Protein AF-A0A962N5P6-F1 (afdb_monomer_lite)

Structure (mmCIF, N/CA/C/O backbone):
data_AF-A0A962N5P6-F1
#
_entry.id   AF-A0A962N5P6-F1
#
loop_
_atom_site.group_PDB
_atom_site.id
_atom_site.type_symbol
_atom_site.label_atom_id
_atom_site.label_alt_id
_atom_site.label_comp_id
_atom_site.label_asym_id
_atom_site.label_entity_id
_atom_site.label_seq_id
_atom_site.pdbx_PDB_ins_code
_atom_site.Cartn_x
_atom_site.Cartn_y
_atom_site.Cartn_z
_atom_site.occupancy
_atom_site.B_iso_or_equiv
_atom_site.auth_seq_id
_atom_site.auth_comp_id
_atom_site.auth_asym_id
_atom_site.auth_atom_id
_atom_site.pdbx_PDB_model_num
ATOM 1 N N . MET A 1 1 ? 8.309 -20.546 10.373 1.00 37.78 1 MET A N 1
ATOM 2 C CA . MET A 1 1 ? 7.717 -19.858 9.209 1.00 37.78 1 MET A CA 1
ATOM 3 C C . MET A 1 1 ? 8.693 -18.777 8.808 1.00 37.78 1 MET A C 1
ATOM 5 O O . MET A 1 1 ? 9.060 -17.993 9.675 1.00 37.78 1 MET A O 1
ATOM 9 N N . ASP A 1 2 ? 9.182 -18.810 7.571 1.00 27.89 2 ASP A N 1
ATOM 10 C CA . ASP A 1 2 ? 10.163 -17.839 7.083 1.00 27.89 2 ASP A CA 1
ATOM 11 C C . ASP A 1 2 ? 9.559 -16.426 7.016 1.00 27.89 2 ASP A C 1
ATOM 13 O O . ASP A 1 2 ? 8.433 -16.270 6.538 1.00 27.89 2 ASP A O 1
ATOM 17 N N . PRO A 1 3 ? 10.289 -15.383 7.443 1.00 36.84 3 PRO A N 1
ATOM 18 C CA . PRO A 1 3 ? 9.864 -13.989 7.376 1.00 36.84 3 PRO A CA 1
ATOM 19 C C . PRO A 1 3 ? 10.048 -13.394 5.967 1.00 36.84 3 PRO A C 1
ATOM 21 O O . PRO A 1 3 ? 10.281 -12.195 5.823 1.00 36.84 3 PRO A O 1
ATOM 24 N N . SER A 1 4 ? 9.914 -14.193 4.902 1.00 41.31 4 SER A N 1
ATOM 25 C CA . SER A 1 4 ? 9.988 -13.747 3.498 1.00 41.31 4 SER A CA 1
ATOM 26 C C . SER A 1 4 ? 8.737 -12.976 3.044 1.00 41.31 4 SER A C 1
ATOM 28 O O . SER A 1 4 ? 8.371 -12.955 1.872 1.00 41.31 4 SER A O 1
ATOM 30 N N . PHE A 1 5 ? 8.103 -12.271 3.984 1.00 46.09 5 PHE A N 1
ATOM 31 C CA . PHE A 1 5 ? 7.114 -11.219 3.743 1.00 46.09 5 PHE A CA 1
ATOM 32 C C . PHE A 1 5 ? 7.712 -10.004 2.998 1.00 46.09 5 PHE A C 1
ATOM 34 O O . PHE A 1 5 ? 6.979 -9.133 2.537 1.00 46.09 5 PHE A O 1
ATOM 41 N N . ASN A 1 6 ? 9.041 -9.976 2.869 1.00 50.44 6 ASN A N 1
ATOM 42 C CA . ASN A 1 6 ? 9.887 -9.006 2.186 1.00 50.44 6 ASN A CA 1
ATOM 43 C C . ASN A 1 6 ? 10.675 -9.752 1.102 1.00 50.44 6 ASN A C 1
ATOM 45 O O . ASN A 1 6 ? 11.134 -10.863 1.328 1.00 50.44 6 ASN A O 1
ATOM 49 N N . SER A 1 7 ? 10.962 -9.223 -0.069 1.00 66.12 7 SER A N 1
ATOM 50 C CA . SER A 1 7 ? 10.853 -7.867 -0.589 1.00 66.12 7 SER A CA 1
ATOM 51 C C . SER A 1 7 ? 11.280 -8.046 -2.036 1.00 66.12 7 SER A C 1
ATOM 53 O O . SER A 1 7 ? 12.353 -8.613 -2.263 1.00 66.12 7 SER A O 1
ATOM 55 N N . PHE A 1 8 ? 10.490 -7.601 -3.014 1.00 81.81 8 PHE A N 1
ATOM 56 C CA . PHE A 1 8 ? 11.115 -7.322 -4.301 1.00 81.81 8 PHE A CA 1
ATOM 57 C C . PHE A 1 8 ? 12.259 -6.347 -4.005 1.00 81.81 8 PHE A C 1
ATOM 59 O O . PHE A 1 8 ? 12.037 -5.330 -3.353 1.00 81.81 8 PHE A O 1
ATOM 66 N N . ARG A 1 9 ? 13.474 -6.725 -4.385 1.00 88.88 9 ARG A N 1
ATOM 67 C CA . ARG A 1 9 ? 14.652 -5.873 -4.304 1.00 88.88 9 ARG A CA 1
ATOM 68 C C . ARG A 1 9 ? 15.116 -5.629 -5.714 1.00 88.88 9 ARG A C 1
ATOM 70 O O . ARG A 1 9 ? 15.127 -6.564 -6.522 1.00 88.88 9 ARG A O 1
ATOM 77 N N . TYR A 1 10 ? 15.479 -4.391 -5.999 1.00 90.06 10 TYR A N 1
ATOM 78 C CA . TYR A 1 10 ? 16.124 -4.119 -7.264 1.00 90.06 10 TYR A CA 1
ATOM 79 C C . TYR A 1 10 ? 17.465 -4.864 -7.322 1.00 90.06 10 TYR A C 1
ATOM 81 O O . TYR A 1 10 ? 18.170 -4.949 -6.316 1.00 90.06 10 TYR A O 1
ATOM 89 N N . PRO A 1 11 ? 17.827 -5.447 -8.476 1.00 90.50 11 PRO A N 1
ATOM 90 C CA . PRO A 1 11 ? 19.173 -5.966 -8.658 1.00 90.50 11 PRO A CA 1
ATOM 91 C C . PRO A 1 11 ? 20.217 -4.857 -8.429 1.00 90.50 11 PRO A C 1
ATOM 93 O O . PRO A 1 11 ? 19.930 -3.699 -8.760 1.00 90.50 11 PRO A O 1
ATOM 96 N N . PRO A 1 12 ? 21.425 -5.170 -7.922 1.00 90.56 12 PRO A N 1
ATOM 97 C CA . PRO A 1 12 ? 22.458 -4.167 -7.647 1.00 90.56 12 PRO A CA 1
ATOM 98 C C . PRO A 1 12 ? 22.772 -3.263 -8.847 1.00 90.56 12 PRO A C 1
ATOM 100 O O . PRO A 1 12 ? 22.976 -2.063 -8.690 1.00 90.56 12 PRO A O 1
ATOM 103 N N . GLU A 1 13 ? 22.749 -3.813 -10.061 1.00 90.75 13 GLU A N 1
ATOM 104 C CA . GLU A 1 13 ? 22.933 -3.067 -11.306 1.00 90.75 13 GLU A CA 1
ATOM 105 C C . GLU A 1 13 ? 21.818 -2.044 -11.570 1.00 90.75 13 GLU A C 1
ATOM 107 O O . GLU A 1 13 ? 22.072 -0.974 -12.122 1.00 90.75 13 GLU A O 1
ATOM 112 N N . THR A 1 14 ? 20.587 -2.344 -11.147 1.00 90.06 14 THR A N 1
ATOM 113 C CA . THR A 1 14 ? 19.446 -1.432 -11.276 1.00 90.06 14 THR A CA 1
ATOM 114 C C . THR A 1 14 ? 19.535 -0.325 -10.232 1.00 90.06 14 THR A C 1
ATOM 116 O O . THR A 1 14 ? 19.334 0.839 -10.569 1.00 90.06 14 THR A O 1
ATOM 119 N N . GLU A 1 15 ? 19.891 -0.657 -8.987 1.00 90.62 15 GLU A N 1
ATOM 120 C CA . GLU A 1 15 ? 20.142 0.350 -7.949 1.00 90.62 15 GLU A CA 1
ATOM 121 C C . GLU A 1 15 ? 21.257 1.318 -8.354 1.00 90.62 15 GLU A C 1
ATOM 123 O O . GLU A 1 15 ? 21.104 2.532 -8.224 1.00 90.62 15 GLU A O 1
ATOM 128 N N . GLU A 1 16 ? 2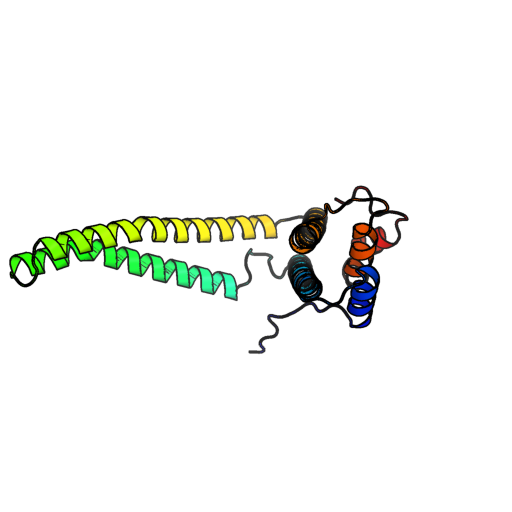2.366 0.795 -8.878 1.00 89.88 16 GLU A N 1
ATOM 129 C CA . GLU A 1 16 ? 23.498 1.605 -9.326 1.00 89.88 16 GLU A CA 1
ATOM 130 C C . GLU A 1 16 ? 23.103 2.516 -10.495 1.00 89.88 16 GLU A C 1
ATOM 132 O O . GLU A 1 16 ? 23.373 3.717 -10.463 1.00 89.88 16 GLU A O 1
ATOM 137 N N . ALA A 1 17 ? 22.375 1.992 -11.486 1.00 89.62 17 ALA A N 1
ATOM 138 C CA . ALA A 1 17 ? 21.848 2.799 -12.584 1.00 89.62 17 ALA A CA 1
ATOM 139 C C . ALA A 1 17 ? 20.896 3.907 -12.092 1.00 89.62 17 ALA A C 1
ATOM 141 O O . ALA A 1 17 ? 20.942 5.030 -12.600 1.00 89.62 17 ALA A O 1
ATOM 142 N N . LEU A 1 18 ? 20.061 3.630 -11.082 1.00 89.31 18 LEU A N 1
ATOM 143 C CA . LEU A 1 18 ? 19.179 4.629 -10.469 1.00 89.31 18 LEU A CA 1
ATOM 144 C C . LEU A 1 18 ? 19.974 5.704 -9.732 1.00 89.31 18 LEU A C 1
ATOM 146 O O . LEU A 1 18 ? 19.716 6.888 -9.941 1.00 89.31 18 LEU A O 1
ATOM 150 N N . ARG A 1 19 ? 20.967 5.320 -8.924 1.00 89.00 19 ARG A N 1
ATOM 151 C CA . ARG A 1 19 ? 21.848 6.262 -8.215 1.00 89.00 19 ARG A CA 1
ATOM 152 C C . ARG A 1 19 ? 22.603 7.163 -9.194 1.00 89.00 19 ARG A C 1
ATOM 154 O O . ARG A 1 19 ? 22.634 8.381 -9.005 1.00 89.00 19 ARG A O 1
ATOM 161 N N . GLN A 1 20 ? 23.132 6.597 -10.281 1.00 88.19 20 GLN A N 1
ATOM 162 C CA . GLN A 1 20 ? 23.787 7.354 -11.352 1.00 88.19 20 GLN A CA 1
ATOM 163 C C . GLN A 1 20 ? 22.817 8.310 -12.057 1.00 88.19 20 GLN A C 1
ATOM 165 O O . GLN A 1 20 ? 23.152 9.474 -12.267 1.00 88.19 20 GLN A O 1
ATOM 170 N N . CYS A 1 21 ? 21.601 7.853 -12.375 1.00 87.56 21 CYS A N 1
ATOM 171 C CA . CYS A 1 21 ? 20.584 8.671 -13.038 1.00 87.56 21 CYS A CA 1
ATOM 172 C C . CYS A 1 21 ? 20.083 9.825 -12.157 1.00 87.56 21 CYS A C 1
ATOM 174 O O . CYS A 1 21 ? 19.818 10.918 -12.656 1.00 87.56 21 CYS A O 1
ATOM 176 N N . LEU A 1 22 ? 19.935 9.591 -10.853 1.00 87.44 22 LEU A N 1
ATOM 177 C CA . LEU A 1 22 ? 19.511 10.606 -9.890 1.00 87.44 22 LEU A CA 1
ATOM 178 C C . LEU A 1 22 ? 20.653 11.575 -9.538 1.00 87.44 22 LEU A C 1
ATOM 180 O O . LEU A 1 22 ? 20.391 12.692 -9.087 1.00 87.44 22 LEU A O 1
ATOM 184 N N . GLY A 1 23 ? 21.910 11.159 -9.731 1.00 86.75 23 GLY A N 1
ATOM 185 C CA . GLY A 1 23 ? 23.102 11.929 -9.375 1.00 86.75 23 GLY A CA 1
ATOM 186 C C . GLY A 1 23 ? 23.273 12.110 -7.863 1.00 86.75 23 GLY A C 1
ATOM 187 O O . GLY A 1 23 ? 23.877 13.090 -7.425 1.00 86.75 23 GLY A O 1
ATOM 188 N N . ARG A 1 24 ? 22.688 11.215 -7.057 1.00 83.19 24 ARG A N 1
ATOM 189 C CA . ARG A 1 24 ? 22.669 11.294 -5.589 1.00 83.19 24 ARG A CA 1
ATOM 190 C C . ARG A 1 24 ? 22.541 9.914 -4.946 1.00 83.19 24 ARG A C 1
ATOM 192 O O . ARG A 1 24 ? 21.986 8.989 -5.530 1.00 83.19 24 ARG A O 1
ATOM 199 N N . THR A 1 25 ? 23.041 9.817 -3.718 1.00 86.06 25 THR A N 1
ATOM 200 C CA . THR A 1 25 ? 23.040 8.605 -2.879 1.00 86.06 25 THR A CA 1
ATOM 201 C C . THR A 1 25 ? 22.647 8.942 -1.437 1.00 86.06 25 THR A C 1
ATOM 203 O O . THR A 1 25 ? 23.201 8.411 -0.478 1.00 86.06 25 THR A O 1
ATOM 206 N N . ASP A 1 26 ?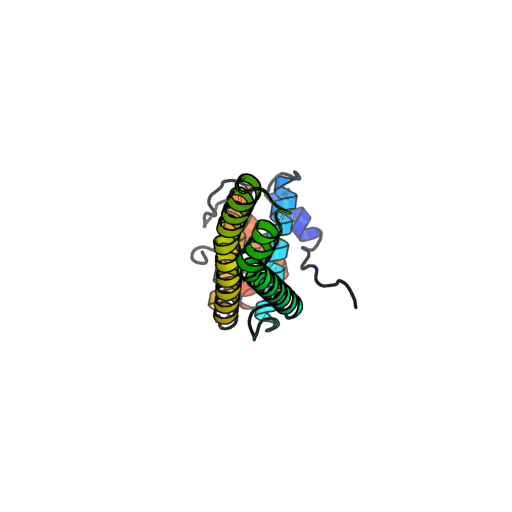 21.768 9.931 -1.275 1.00 89.38 26 ASP A N 1
ATOM 207 C CA . ASP A 1 26 ? 21.310 10.425 0.020 1.00 89.38 26 ASP A CA 1
ATOM 208 C C . ASP A 1 26 ? 20.150 9.586 0.581 1.00 89.38 26 ASP A C 1
ATOM 210 O O . ASP A 1 26 ? 19.582 8.722 -0.088 1.00 89.38 26 ASP A O 1
ATOM 214 N N . THR A 1 27 ? 19.757 9.875 1.823 1.00 89.25 27 THR A N 1
ATOM 215 C CA . THR A 1 27 ? 18.637 9.202 2.500 1.00 89.25 27 THR A CA 1
ATOM 216 C C . THR A 1 27 ? 17.318 9.322 1.736 1.00 89.25 27 THR A C 1
ATOM 218 O O . 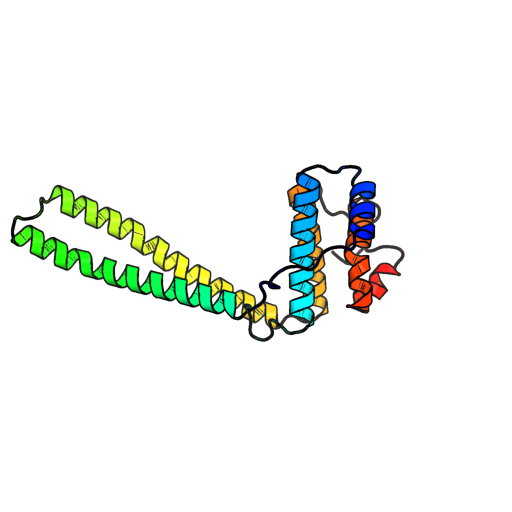THR A 1 27 ? 16.513 8.396 1.775 1.00 89.25 27 THR A O 1
ATOM 221 N N . THR A 1 28 ? 17.108 10.425 1.012 1.00 89.25 28 THR A N 1
ATOM 222 C CA . THR A 1 28 ? 15.953 10.629 0.123 1.00 89.25 28 THR A CA 1
ATOM 223 C C . THR A 1 28 ? 15.907 9.578 -0.982 1.00 89.25 28 THR A C 1
ATOM 225 O O . THR A 1 28 ? 14.860 9.001 -1.257 1.00 89.25 28 THR A O 1
ATOM 228 N N . THR A 1 29 ? 17.055 9.310 -1.606 1.00 89.38 29 THR A N 1
ATOM 229 C CA . THR A 1 29 ? 17.181 8.319 -2.678 1.00 89.38 29 THR A CA 1
ATOM 230 C C . THR A 1 29 ? 16.930 6.911 -2.160 1.00 89.38 29 THR A C 1
ATOM 232 O O . THR A 1 29 ? 16.175 6.162 -2.771 1.00 89.38 29 THR A O 1
ATOM 235 N N . GLU A 1 30 ? 17.486 6.571 -0.997 1.00 89.81 30 GLU A N 1
ATOM 236 C CA . GLU A 1 30 ? 17.242 5.275 -0.357 1.00 89.81 30 GLU A CA 1
ATOM 237 C C . GLU A 1 30 ? 15.763 5.097 0.029 1.00 89.81 30 GLU A C 1
ATOM 239 O O . GLU A 1 30 ? 15.171 4.050 -0.233 1.00 89.81 30 GLU A O 1
ATOM 244 N N . ALA A 1 31 ? 15.120 6.132 0.581 1.00 89.19 31 ALA A N 1
ATOM 245 C CA . ALA A 1 31 ? 13.693 6.095 0.902 1.00 89.19 31 ALA A CA 1
ATOM 246 C C . ALA A 1 31 ? 12.818 5.939 -0.356 1.00 89.19 31 ALA A C 1
ATOM 248 O O . ALA A 1 31 ? 11.877 5.144 -0.363 1.00 89.19 31 ALA A O 1
ATOM 249 N N . PHE A 1 32 ? 13.162 6.640 -1.439 1.00 92.62 32 PHE A N 1
ATOM 250 C CA . PHE A 1 32 ? 12.502 6.496 -2.734 1.00 92.62 32 PHE A CA 1
ATOM 251 C C . PHE A 1 32 ? 12.629 5.075 -3.300 1.00 92.62 32 PHE A C 1
ATOM 253 O O . PHE A 1 32 ? 11.633 4.518 -3.768 1.00 92.62 32 PHE A O 1
ATOM 260 N N . LEU A 1 33 ? 13.822 4.470 -3.238 1.00 91.56 33 LEU A N 1
ATOM 261 C CA . LEU A 1 33 ? 14.045 3.094 -3.690 1.00 91.56 33 LEU A CA 1
ATOM 262 C C . LEU A 1 33 ? 13.191 2.107 -2.896 1.00 91.56 33 LEU A C 1
ATOM 264 O O . LEU A 1 33 ? 12.494 1.295 -3.499 1.00 91.56 33 LEU A O 1
ATOM 268 N N . VAL A 1 34 ? 13.165 2.233 -1.568 1.00 90.69 34 VAL A N 1
ATOM 269 C CA . VAL A 1 34 ? 12.337 1.386 -0.696 1.00 90.69 34 VAL A CA 1
ATOM 270 C C . VAL A 1 34 ? 10.851 1.498 -1.048 1.00 90.69 34 VAL A C 1
ATOM 272 O O . VAL A 1 34 ? 10.153 0.483 -1.103 1.00 90.69 34 VAL A O 1
ATOM 275 N N . ASP A 1 35 ? 10.347 2.703 -1.318 1.00 91.50 35 ASP A N 1
ATOM 276 C CA . ASP A 1 35 ? 8.949 2.891 -1.717 1.00 91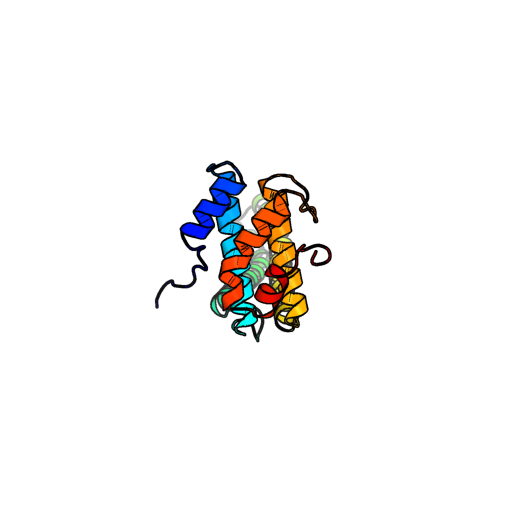.50 35 ASP A CA 1
ATOM 277 C C . ASP A 1 35 ? 8.656 2.289 -3.098 1.00 91.50 35 ASP A C 1
ATOM 279 O O . ASP A 1 35 ? 7.619 1.644 -3.284 1.00 91.50 35 ASP A O 1
ATOM 283 N N . CYS A 1 36 ? 9.582 2.419 -4.053 1.00 91.88 36 CYS A N 1
ATOM 284 C CA . CYS A 1 36 ? 9.458 1.777 -5.361 1.00 91.88 36 CYS A CA 1
ATOM 285 C C . CYS A 1 36 ? 9.462 0.249 -5.241 1.00 91.88 36 CYS A C 1
ATOM 287 O O . CYS A 1 36 ? 8.623 -0.416 -5.843 1.00 91.88 36 CYS A O 1
ATOM 289 N N . GLU A 1 37 ? 10.370 -0.313 -4.446 1.00 92.19 37 GLU A N 1
ATOM 290 C CA . GLU A 1 37 ? 10.460 -1.749 -4.185 1.00 92.19 37 GLU A CA 1
ATOM 291 C C . GLU A 1 37 ? 9.175 -2.300 -3.573 1.00 92.19 37 GLU A C 1
ATOM 293 O O . GLU A 1 37 ? 8.668 -3.334 -4.010 1.00 92.19 37 GLU A O 1
ATOM 298 N N . ARG A 1 38 ? 8.599 -1.581 -2.603 1.00 88.25 38 ARG A N 1
ATOM 299 C CA . ARG A 1 38 ? 7.305 -1.925 -2.000 1.00 88.25 38 ARG A CA 1
ATOM 300 C C . ARG A 1 38 ? 6.173 -1.879 -3.021 1.00 88.25 38 ARG A C 1
ATOM 302 O O . ARG A 1 38 ? 5.370 -2.810 -3.070 1.00 88.25 38 ARG A O 1
ATOM 309 N N . GLY A 1 39 ? 6.121 -0.834 -3.848 1.00 88.38 39 GLY A N 1
ATOM 310 C CA . GLY A 1 39 ? 5.118 -0.697 -4.906 1.00 88.38 39 GLY A CA 1
ATOM 311 C C . GLY A 1 39 ? 5.196 -1.826 -5.936 1.00 88.38 39 GLY A C 1
ATOM 312 O O . GLY A 1 39 ? 4.177 -2.419 -6.294 1.00 88.38 39 GLY A O 1
ATOM 313 N N . VAL A 1 40 ? 6.410 -2.183 -6.357 1.00 90.31 40 VAL A N 1
ATOM 314 C CA . VAL A 1 40 ? 6.650 -3.282 -7.297 1.00 90.31 40 VAL A CA 1
ATOM 315 C C . VAL A 1 40 ? 6.362 -4.647 -6.671 1.00 90.31 40 VAL A C 1
ATOM 317 O O . VAL A 1 40 ? 5.729 -5.489 -7.311 1.00 90.31 40 VAL A O 1
ATOM 320 N N . ALA A 1 41 ? 6.763 -4.872 -5.418 1.00 87.44 41 ALA A N 1
ATOM 321 C CA . ALA A 1 41 ? 6.434 -6.094 -4.688 1.00 87.44 41 ALA A CA 1
ATOM 322 C C . ALA A 1 41 ? 4.916 -6.294 -4.608 1.00 87.44 41 ALA A C 1
ATOM 324 O O . ALA A 1 41 ? 4.422 -7.383 -4.898 1.00 87.44 41 ALA A O 1
ATOM 325 N N . ALA A 1 42 ? 4.176 -5.238 -4.253 1.00 82.69 42 ALA A N 1
ATOM 326 C CA . ALA A 1 42 ? 2.720 -5.269 -4.206 1.00 82.69 42 ALA A CA 1
ATOM 327 C C . ALA A 1 42 ? 2.130 -5.589 -5.587 1.00 82.69 42 ALA A C 1
ATOM 329 O O . ALA A 1 42 ? 1.326 -6.509 -5.700 1.00 82.69 42 ALA A O 1
ATOM 330 N N . TYR A 1 43 ? 2.593 -4.908 -6.640 1.00 87.38 43 TYR A N 1
ATOM 331 C CA . TYR A 1 43 ? 2.158 -5.153 -8.015 1.00 87.38 43 TYR A CA 1
ATOM 332 C C . TYR A 1 43 ? 2.334 -6.615 -8.450 1.00 87.38 43 TYR A C 1
ATOM 334 O O . TYR A 1 43 ? 1.382 -7.237 -8.922 1.00 87.38 43 TYR A O 1
ATOM 342 N N . LEU A 1 44 ? 3.533 -7.177 -8.266 1.00 86.12 44 LEU A N 1
ATOM 343 C CA . LEU A 1 44 ? 3.849 -8.546 -8.680 1.00 86.12 44 LEU A CA 1
ATOM 344 C C . LEU A 1 44 ? 2.998 -9.588 -7.953 1.00 86.12 44 LEU A C 1
ATOM 346 O O . LEU A 1 44 ? 2.580 -10.570 -8.561 1.00 86.12 44 LEU A O 1
ATOM 350 N N . ARG A 1 45 ? 2.710 -9.361 -6.670 1.00 80.62 45 ARG A N 1
ATOM 351 C CA . ARG A 1 45 ? 1.834 -10.235 -5.886 1.00 80.62 45 ARG A CA 1
ATOM 352 C C . ARG A 1 45 ? 0.387 -10.165 -6.363 1.00 80.62 45 ARG A C 1
ATOM 354 O O . ARG A 1 45 ? -0.248 -11.203 -6.527 1.00 80.62 45 ARG A O 1
ATOM 361 N N . THR A 1 46 ? -0.122 -8.967 -6.663 1.00 80.69 46 THR A N 1
ATOM 362 C CA . THR A 1 46 ? -1.466 -8.828 -7.243 1.00 80.69 46 THR A CA 1
ATOM 363 C C . THR A 1 46 ? -1.554 -9.508 -8.602 1.00 80.69 46 THR A C 1
ATOM 365 O O . THR A 1 46 ? -2.522 -10.216 -8.864 1.00 80.69 46 THR A O 1
ATOM 368 N N . LEU A 1 47 ? -0.523 -9.362 -9.439 1.00 81.56 47 LEU A N 1
ATOM 369 C CA . LEU A 1 47 ? -0.449 -10.014 -10.746 1.00 81.56 47 LEU A CA 1
ATOM 370 C C . LEU A 1 47 ? -0.408 -11.548 -10.633 1.00 81.56 47 LEU A C 1
ATOM 372 O O . LEU A 1 47 ? -1.025 -12.232 -11.445 1.00 81.56 47 LEU A O 1
ATOM 376 N N . ALA A 1 48 ? 0.272 -12.085 -9.615 1.00 80.38 48 ALA A N 1
ATOM 377 C CA . ALA A 1 48 ? 0.314 -13.518 -9.316 1.00 80.38 48 ALA A CA 1
ATOM 378 C C . ALA A 1 48 ? -1.001 -14.071 -8.726 1.00 80.38 48 ALA A C 1
ATOM 380 O O . ALA A 1 48 ? -1.148 -15.284 -8.593 1.00 80.38 48 ALA A O 1
ATOM 381 N N . GLY A 1 49 ? -1.966 -13.206 -8.393 1.00 74.19 49 GLY A N 1
ATOM 382 C CA . GLY A 1 49 ? -3.246 -13.602 -7.802 1.00 74.19 49 GLY A CA 1
ATOM 383 C C . GLY A 1 49 ? -3.204 -13.827 -6.286 1.00 74.19 49 GLY A C 1
ATOM 384 O O . GLY A 1 49 ? -4.197 -14.292 -5.719 1.00 74.19 49 GLY A O 1
ATOM 385 N N . ASP A 1 50 ? -2.111 -13.446 -5.613 1.00 70.19 50 ASP A N 1
ATOM 386 C CA . ASP A 1 50 ? -1.938 -13.585 -4.154 1.00 70.19 50 ASP A CA 1
ATOM 387 C C . ASP A 1 50 ? -3.011 -12.834 -3.353 1.00 70.19 50 ASP A C 1
ATOM 389 O O . ASP A 1 50 ? -3.277 -13.152 -2.195 1.00 70.19 50 ASP A O 1
ATOM 393 N N . PHE A 1 51 ? -3.612 -11.817 -3.969 1.00 67.06 51 PHE A N 1
ATOM 394 C CA . PHE A 1 51 ? -4.639 -10.959 -3.385 1.00 67.06 51 PHE A CA 1
ATOM 395 C C . PHE A 1 51 ? -6.030 -11.231 -3.960 1.00 67.06 51 PHE A C 1
ATOM 397 O O . PHE A 1 51 ? -6.903 -10.383 -3.853 1.00 67.06 51 PHE A O 1
ATOM 404 N N . SER A 1 52 ? -6.274 -12.397 -4.568 1.00 59.69 52 SER A N 1
ATOM 405 C CA . SER A 1 52 ? -7.559 -12.743 -5.210 1.00 59.69 52 SER A CA 1
ATOM 406 C C . SER A 1 52 ? -8.803 -12.632 -4.302 1.00 59.69 52 SER A C 1
ATOM 408 O O . SER A 1 52 ? -9.920 -12.590 -4.814 1.00 59.69 52 SER A O 1
ATOM 410 N N . GLY A 1 53 ? -8.629 -12.524 -2.977 1.00 61.47 53 GLY A N 1
ATOM 411 C CA . GLY A 1 53 ? -9.686 -12.237 -1.994 1.00 61.47 53 GLY A CA 1
ATOM 412 C C . GLY A 1 53 ? -9.602 -10.867 -1.296 1.00 61.47 53 GLY A C 1
ATOM 413 O O . GLY A 1 53 ? -10.360 -10.631 -0.358 1.00 61.47 53 GLY A O 1
ATOM 414 N N . GLY A 1 54 ? -8.695 -9.975 -1.707 1.00 75.31 54 GLY A N 1
ATOM 415 C CA . GLY A 1 54 ? -8.425 -8.692 -1.052 1.00 75.31 54 GLY A CA 1
ATOM 416 C C . GLY A 1 54 ? -7.071 -8.666 -0.340 1.00 75.31 54 GLY A C 1
ATOM 417 O O . GLY A 1 54 ? -6.029 -8.883 -0.950 1.00 75.31 54 GLY A O 1
ATOM 418 N N . LEU A 1 55 ? -7.064 -8.359 0.956 1.00 75.06 55 LEU A N 1
ATOM 419 C CA . LEU A 1 55 ? -5.829 -8.226 1.735 1.00 75.06 55 LEU A CA 1
ATOM 420 C C . LEU A 1 55 ? -5.090 -9.568 1.895 1.00 75.06 55 LEU A C 1
ATOM 422 O O . LEU A 1 55 ? -5.725 -10.624 1.925 1.00 75.06 55 LEU A O 1
ATOM 426 N N . PRO A 1 56 ? -3.752 -9.560 2.062 1.00 75.38 56 PRO A N 1
ATOM 427 C CA . PRO A 1 56 ? -3.038 -10.774 2.439 1.00 75.38 56 PRO A CA 1
ATOM 428 C C . PRO A 1 56 ? -3.538 -11.300 3.787 1.00 75.38 56 PRO A C 1
ATOM 430 O O . PRO A 1 56 ? -3.805 -10.521 4.700 1.00 75.38 56 PRO A O 1
ATOM 433 N N . ALA A 1 57 ? -3.595 -12.626 3.926 1.00 75.06 57 ALA A N 1
ATOM 434 C CA . ALA A 1 57 ? -4.227 -13.300 5.063 1.00 75.06 57 ALA A CA 1
ATOM 435 C C . ALA A 1 57 ? -3.715 -12.846 6.441 1.00 75.06 57 ALA A C 1
ATOM 437 O O . ALA A 1 57 ? -4.499 -12.746 7.378 1.00 75.06 57 ALA A O 1
ATOM 438 N N . THR A 1 58 ? -2.420 -12.545 6.578 1.00 79.25 58 THR A N 1
ATOM 439 C CA . THR A 1 58 ? -1.863 -12.042 7.844 1.00 79.25 58 THR A CA 1
ATOM 440 C C . THR A 1 58 ? -2.359 -10.638 8.173 1.00 79.25 58 THR A C 1
ATOM 442 O O . THR A 1 58 ? -2.733 -10.387 9.310 1.00 79.25 58 THR A O 1
ATOM 445 N N . ILE A 1 59 ? -2.427 -9.745 7.179 1.00 81.50 59 ILE A N 1
ATOM 446 C CA . ILE A 1 59 ? -2.945 -8.386 7.362 1.00 81.50 59 ILE A CA 1
ATOM 447 C C . ILE A 1 59 ? -4.441 -8.444 7.662 1.00 81.50 59 ILE A C 1
ATOM 449 O O . ILE A 1 59 ? -4.889 -7.771 8.581 1.00 81.50 59 ILE A O 1
ATOM 453 N N . ASP A 1 60 ? -5.215 -9.265 6.944 1.00 82.38 60 ASP A N 1
ATOM 454 C CA . ASP A 1 60 ? -6.647 -9.408 7.237 1.00 82.38 60 ASP A CA 1
ATOM 455 C C . ASP A 1 60 ? -6.874 -9.955 8.656 1.00 82.38 60 ASP A C 1
ATOM 457 O O . ASP A 1 60 ? -7.718 -9.432 9.377 1.00 82.38 60 ASP A O 1
ATOM 461 N N . ALA A 1 61 ? -6.075 -10.932 9.103 1.00 82.94 61 ALA A N 1
ATOM 462 C CA . ALA A 1 61 ? -6.136 -11.452 10.470 1.00 82.94 61 ALA A CA 1
ATOM 463 C C . ALA A 1 61 ? -5.760 -10.397 11.526 1.00 82.94 61 ALA A C 1
ATOM 465 O O . ALA A 1 61 ? -6.415 -10.303 12.565 1.00 82.94 61 ALA A O 1
ATOM 466 N N . ASP A 1 62 ? -4.737 -9.580 11.266 1.00 86.94 62 ASP A N 1
ATOM 467 C CA . ASP A 1 62 ? -4.340 -8.490 12.159 1.00 86.94 62 ASP A CA 1
ATOM 468 C C . ASP A 1 62 ? -5.424 -7.413 12.254 1.00 86.94 62 ASP A C 1
ATOM 470 O O . ASP A 1 62 ? -5.750 -6.965 13.351 1.00 86.94 62 ASP A O 1
ATOM 474 N N . LEU A 1 63 ? -6.040 -7.044 11.130 1.00 88.31 63 LEU A N 1
ATOM 475 C CA . LEU A 1 63 ? -7.151 -6.095 11.108 1.00 88.31 63 LEU A CA 1
ATOM 476 C C . LEU A 1 63 ? -8.391 -6.638 11.825 1.00 88.31 63 LEU A C 1
ATOM 478 O O . LEU A 1 63 ? -8.999 -5.908 12.603 1.00 88.31 63 LEU A O 1
ATOM 482 N N . GLN A 1 64 ? -8.739 -7.913 11.623 1.00 87.62 64 GLN A N 1
ATOM 483 C CA . GLN A 1 64 ? -9.832 -8.565 12.355 1.00 87.62 64 GLN A CA 1
ATOM 484 C C . GLN A 1 64 ? -9.569 -8.585 13.864 1.00 87.62 64 GLN A C 1
ATOM 486 O O . GLN A 1 64 ? -10.485 -8.377 14.659 1.00 87.62 64 GLN A O 1
ATOM 491 N N . ARG A 1 65 ? -8.317 -8.812 14.275 1.00 90.00 65 ARG A N 1
ATOM 492 C CA . ARG A 1 65 ? -7.916 -8.763 15.683 1.00 90.00 65 ARG A CA 1
ATOM 493 C C . ARG A 1 65 ? -8.053 -7.355 16.261 1.00 90.00 65 ARG A C 1
ATOM 495 O O . ARG A 1 65 ? -8.630 -7.218 17.333 1.00 90.00 65 ARG A O 1
ATOM 502 N N . ILE A 1 66 ? -7.602 -6.325 15.542 1.00 89.25 66 ILE A N 1
ATOM 503 C CA . ILE A 1 66 ? -7.768 -4.922 15.958 1.00 89.25 66 ILE A CA 1
ATOM 504 C C . ILE A 1 66 ? -9.255 -4.565 16.079 1.00 89.25 66 ILE A C 1
ATOM 506 O O . ILE A 1 66 ? -9.662 -3.971 17.074 1.00 89.25 66 ILE A O 1
ATOM 510 N N . GLU A 1 67 ? -10.080 -4.956 15.106 1.00 88.69 67 GLU A N 1
ATOM 511 C CA . GLU A 1 67 ? -11.531 -4.739 15.131 1.00 88.69 67 GLU A CA 1
ATOM 512 C C . GLU A 1 67 ? -12.182 -5.434 16.340 1.00 88.69 67 GLU A C 1
ATOM 514 O O . GLU A 1 67 ? -13.010 -4.844 17.037 1.00 88.69 67 GLU A O 1
ATOM 519 N N . HIS A 1 68 ? -11.762 -6.665 16.641 1.00 90.81 68 HIS A N 1
ATOM 520 C CA . HIS A 1 68 ? -12.238 -7.413 17.800 1.00 90.81 68 HIS A CA 1
ATOM 521 C C . HIS A 1 68 ? -11.843 -6.750 19.128 1.00 90.81 68 HIS A C 1
ATOM 523 O O . HIS A 1 68 ? -12.692 -6.576 20.003 1.00 90.81 68 HIS A O 1
ATOM 529 N N . GLU A 1 69 ? -10.580 -6.351 19.277 1.00 90.12 69 GLU A N 1
ATOM 530 C CA . GLU A 1 69 ? -10.077 -5.654 20.466 1.00 90.12 69 GLU A CA 1
ATOM 531 C C . GLU A 1 69 ? -10.776 -4.296 20.656 1.00 90.12 69 GLU A C 1
ATOM 533 O O . GLU A 1 69 ? -11.197 -3.966 21.767 1.00 90.12 69 GLU A O 1
ATOM 538 N N . ALA A 1 70 ? -10.997 -3.542 19.575 1.00 88.69 70 ALA A N 1
ATOM 539 C CA . ALA A 1 70 ? -11.747 -2.288 19.607 1.00 88.69 70 ALA A CA 1
ATOM 540 C C . ALA A 1 70 ? -13.208 -2.504 20.039 1.00 88.69 70 ALA A C 1
ATOM 542 O O . ALA A 1 70 ? -13.729 -1.760 20.875 1.00 88.69 70 ALA A O 1
ATOM 543 N N . ALA A 1 71 ? -13.865 -3.556 19.537 1.00 88.12 71 ALA A N 1
ATOM 544 C CA . ALA A 1 71 ? -15.224 -3.911 19.937 1.00 88.12 71 ALA A CA 1
ATOM 545 C C . ALA A 1 71 ? -15.312 -4.311 21.422 1.00 88.12 71 ALA A C 1
ATOM 547 O O . ALA A 1 71 ? -16.241 -3.886 22.117 1.00 88.12 71 ALA A O 1
ATOM 548 N N . GLN A 1 72 ? -14.342 -5.082 21.927 1.00 90.62 72 GLN A N 1
ATOM 549 C CA . GLN A 1 72 ? -14.248 -5.435 23.349 1.00 90.62 72 GLN A CA 1
ATOM 550 C C . GLN A 1 72 ? -14.042 -4.200 24.236 1.00 90.62 72 GLN A C 1
ATOM 552 O O . GLN A 1 72 ? -14.702 -4.058 25.273 1.00 90.62 72 GLN A O 1
ATOM 557 N N . LEU A 1 73 ? -13.161 -3.285 23.819 1.00 88.94 73 LEU A N 1
ATOM 558 C CA . LEU A 1 73 ? -12.916 -2.039 24.538 1.00 88.94 73 LEU A CA 1
ATOM 559 C C . LEU A 1 73 ? -14.181 -1.179 24.582 1.00 88.94 73 LEU A C 1
ATOM 561 O O . LEU A 1 73 ? -14.572 -0.730 25.656 1.00 88.94 73 LEU A O 1
ATOM 565 N N . ARG A 1 74 ? -14.881 -1.029 23.453 1.00 87.62 74 ARG A N 1
ATOM 566 C CA . ARG A 1 74 ? -16.154 -0.301 23.386 1.00 87.62 74 ARG A CA 1
ATOM 567 C C . ARG A 1 74 ? -17.220 -0.916 24.298 1.00 87.62 74 ARG A C 1
ATOM 569 O O . ARG A 1 74 ? -17.900 -0.193 25.019 1.00 87.62 74 ARG A O 1
ATOM 576 N N . SER A 1 75 ? -17.341 -2.245 24.324 1.00 87.56 75 SER A N 1
ATOM 577 C CA . SER A 1 75 ? -18.266 -2.929 25.238 1.00 87.56 75 SER A CA 1
ATOM 578 C C . SER A 1 75 ? -17.945 -2.633 26.706 1.00 87.56 75 SER A C 1
ATOM 580 O O . SER A 1 75 ? -18.855 -2.400 27.500 1.00 87.56 75 SER A O 1
ATOM 582 N N . SER A 1 76 ? -16.660 -2.618 27.065 1.00 86.31 76 SER A N 1
ATOM 583 C CA . SER A 1 76 ? -16.208 -2.271 28.419 1.00 86.31 76 SER A CA 1
ATOM 584 C C . SER A 1 76 ? -16.487 -0.799 28.753 1.00 86.31 76 SER A C 1
ATOM 586 O O . SER A 1 76 ? -16.943 -0.488 29.853 1.00 86.31 76 SER A O 1
ATOM 588 N N . LEU A 1 77 ? -16.286 0.109 27.791 1.00 85.81 77 LEU A N 1
ATOM 589 C CA . LEU A 1 77 ? -16.606 1.532 27.931 1.00 85.81 77 LEU A CA 1
ATOM 590 C C . LEU A 1 77 ? -18.101 1.764 28.172 1.00 85.81 77 LEU A C 1
ATOM 592 O O . LEU A 1 77 ? -18.452 2.541 29.054 1.00 85.81 77 LEU A O 1
ATOM 596 N N . TYR A 1 78 ? -18.993 1.039 27.494 1.00 83.44 78 TYR A N 1
ATOM 597 C CA . TYR A 1 78 ? -20.432 1.154 27.757 1.00 83.44 78 TYR A CA 1
ATOM 598 C C . TYR A 1 78 ? -20.861 0.615 29.129 1.00 83.44 78 TYR A C 1
ATOM 600 O O . TYR A 1 78 ? -21.865 1.078 29.674 1.00 83.44 78 TYR A O 1
ATOM 608 N N . ALA A 1 79 ? -20.115 -0.327 29.716 1.00 82.81 79 ALA A N 1
ATOM 609 C CA . ALA A 1 79 ? -20.399 -0.856 31.052 1.00 82.81 79 ALA A CA 1
ATOM 610 C C . ALA A 1 79 ? -19.941 0.094 32.180 1.00 82.81 79 ALA A C 1
ATOM 612 O O . ALA A 1 79 ? -20.609 0.196 33.217 1.00 82.81 79 ALA A O 1
ATOM 613 N N . LEU A 1 80 ? -18.860 0.851 31.957 1.00 82.31 80 LEU A N 1
ATOM 614 C CA . LEU A 1 80 ? -18.225 1.744 32.937 1.00 82.31 80 LEU A CA 1
ATOM 615 C C . LEU A 1 80 ? -19.180 2.722 33.656 1.00 82.31 80 LEU A C 1
ATOM 617 O O . LEU A 1 80 ? -19.091 2.829 34.881 1.00 82.31 80 LEU A O 1
ATOM 621 N N . PRO A 1 81 ? -20.130 3.417 32.994 1.00 79.38 81 PRO A N 1
ATOM 622 C CA . PRO A 1 81 ? -21.064 4.320 33.670 1.00 79.38 81 PRO A CA 1
ATOM 623 C C . PRO A 1 81 ? -21.866 3.661 34.793 1.00 79.38 81 PRO A C 1
ATOM 625 O O . PRO A 1 81 ? -22.144 4.306 35.810 1.00 79.38 81 PRO A O 1
ATOM 628 N N . SER A 1 82 ? -22.248 2.395 34.607 1.00 79.69 82 SER A N 1
ATOM 629 C CA . SER A 1 82 ? -23.042 1.639 35.576 1.00 79.69 82 SER A CA 1
ATOM 630 C C . SER A 1 82 ? -22.204 1.253 36.798 1.00 79.69 82 SER A C 1
ATOM 632 O O . SER A 1 82 ? -22.629 1.479 37.933 1.00 79.69 82 SER A O 1
ATOM 634 N N . GLU A 1 83 ? -20.968 0.807 36.574 1.00 80.62 83 GLU A N 1
ATOM 635 C CA . GLU A 1 83 ? -20.014 0.442 37.623 1.00 80.62 83 GLU A CA 1
ATOM 636 C C . GLU A 1 83 ? -19.572 1.665 38.433 1.00 80.62 83 GLU A C 1
ATOM 638 O O . GLU A 1 83 ? -19.601 1.652 39.664 1.00 80.62 83 GLU A O 1
ATOM 643 N N . ILE A 1 84 ? -19.254 2.774 37.758 1.00 79.50 84 ILE A N 1
ATOM 644 C CA . ILE A 1 84 ? -18.912 4.041 38.416 1.00 79.50 84 ILE A CA 1
ATOM 645 C C . ILE A 1 84 ? -20.092 4.540 39.257 1.00 79.50 84 ILE A C 1
ATOM 647 O O . ILE A 1 84 ? -19.895 5.009 40.378 1.00 79.50 84 ILE A O 1
ATOM 651 N N . SER A 1 85 ? -21.326 4.433 38.752 1.00 77.38 85 SER A N 1
ATOM 652 C CA . SER A 1 85 ? -22.513 4.840 39.514 1.00 77.38 85 SER A CA 1
ATOM 653 C C . SER A 1 85 ? -22.689 4.000 40.782 1.00 77.38 85 SER A C 1
ATOM 655 O O . SER A 1 85 ? -23.007 4.561 41.831 1.00 77.38 85 SER A O 1
ATOM 657 N N . ALA A 1 86 ? -22.417 2.692 40.726 1.00 81.56 86 ALA A N 1
ATOM 658 C CA . ALA A 1 86 ? -22.416 1.830 41.908 1.00 81.56 86 ALA A CA 1
ATOM 659 C C . ALA A 1 86 ? -21.339 2.253 42.926 1.00 81.56 86 ALA A C 1
ATOM 661 O O . ALA A 1 86 ? -21.622 2.372 44.117 1.00 81.56 86 ALA A O 1
ATOM 662 N N . LEU A 1 87 ? -20.125 2.571 42.469 1.00 82.25 87 LEU A N 1
ATOM 663 C CA . LEU A 1 87 ? -19.044 3.046 43.343 1.00 82.25 87 LEU A CA 1
ATOM 664 C C . LEU A 1 87 ? -19.355 4.403 44.000 1.00 82.25 87 LEU A C 1
ATOM 666 O O . LEU A 1 87 ? -19.009 4.615 45.163 1.00 82.25 87 LEU A O 1
ATOM 670 N N . VAL A 1 88 ? -20.038 5.311 43.294 1.00 78.00 88 VAL A N 1
ATOM 671 C CA . VAL A 1 88 ? -20.509 6.587 43.862 1.00 78.00 88 VAL A CA 1
ATOM 672 C C . VAL A 1 88 ? -21.583 6.352 44.926 1.00 78.00 88 VAL A C 1
ATOM 674 O O . VAL A 1 88 ? -21.523 6.966 45.989 1.00 78.00 88 VAL A O 1
ATOM 677 N N . GLN A 1 89 ? -22.531 5.436 44.697 1.00 81.94 89 GLN A N 1
ATOM 678 C CA . GLN A 1 89 ? -23.540 5.071 45.705 1.00 81.94 89 GLN A CA 1
ATOM 679 C C . GLN A 1 89 ? -22.898 4.486 46.971 1.00 81.94 89 GLN A C 1
ATOM 681 O O . GLN A 1 89 ? -23.341 4.770 48.084 1.00 81.94 89 GLN A O 1
ATOM 686 N N . LEU A 1 90 ? -21.800 3.745 46.817 1.00 86.06 90 LEU A N 1
ATOM 687 C CA . LEU A 1 90 ? -20.988 3.233 47.923 1.00 86.06 90 LEU A CA 1
ATOM 688 C C . LEU A 1 90 ? -20.064 4.289 48.558 1.00 86.06 90 LEU A C 1
ATOM 690 O O . LEU A 1 90 ? -19.319 3.962 49.477 1.00 86.06 90 LEU A O 1
ATOM 694 N N . HIS A 1 91 ? -20.110 5.546 48.098 1.00 80.38 91 HIS A N 1
ATOM 695 C CA . HIS A 1 91 ? -19.262 6.652 48.562 1.00 80.38 91 HIS A CA 1
ATOM 696 C C . HIS A 1 91 ? -17.753 6.385 48.385 1.00 80.38 91 HIS A C 1
ATOM 698 O O . HIS A 1 91 ? -16.920 6.980 49.067 1.00 80.38 91 HIS A O 1
ATOM 704 N N . LEU A 1 92 ? -17.391 5.504 47.445 1.00 80.62 92 LEU A N 1
ATOM 705 C CA . LEU A 1 92 ? -16.006 5.137 47.128 1.00 80.62 92 LEU A CA 1
ATOM 706 C C . LEU A 1 92 ? -15.379 6.054 46.067 1.00 80.62 92 LEU A C 1
ATOM 708 O O . LEU A 1 92 ? -14.164 6.049 45.882 1.00 80.62 92 LEU A O 1
ATOM 712 N N . LEU A 1 93 ? -16.197 6.850 45.373 1.00 79.44 93 LEU A N 1
ATOM 713 C CA . LEU A 1 93 ? -15.775 7.804 44.349 1.00 79.44 93 LEU A CA 1
ATOM 714 C C . LEU A 1 93 ? -16.485 9.149 44.524 1.00 79.44 93 LEU A C 1
ATOM 716 O O . LEU A 1 93 ? -17.679 9.209 44.814 1.00 79.44 93 LEU A O 1
ATOM 720 N N . GLY A 1 94 ? -15.743 10.236 44.305 1.00 79.94 94 GLY A N 1
ATOM 721 C CA . GLY A 1 94 ? -16.283 11.593 44.289 1.00 79.94 94 GLY A CA 1
ATOM 722 C C . GLY A 1 94 ? -16.906 11.969 42.939 1.00 79.94 94 GLY A C 1
ATOM 723 O O . GLY A 1 94 ? -16.538 11.448 41.884 1.00 79.94 94 GLY A O 1
ATOM 724 N N . ALA A 1 95 ? -17.833 12.931 42.960 1.00 77.44 95 ALA A N 1
ATOM 725 C CA . ALA A 1 95 ? -18.544 13.404 41.766 1.00 77.44 95 ALA A CA 1
ATOM 726 C C . ALA A 1 95 ? -17.610 13.994 40.687 1.00 77.44 95 ALA A C 1
ATOM 728 O O . ALA A 1 95 ? -17.868 13.855 39.492 1.00 77.44 95 ALA A O 1
ATOM 729 N N . VAL A 1 96 ? -16.492 14.608 41.092 1.00 81.81 96 VAL A N 1
ATOM 730 C CA . VAL A 1 96 ? -15.498 15.178 40.165 1.00 81.81 96 VAL A CA 1
ATOM 731 C C . VAL A 1 96 ? -14.793 14.079 39.366 1.00 81.81 96 VAL A C 1
ATOM 733 O O . VAL A 1 96 ? -14.629 14.202 38.152 1.00 81.81 96 VAL A O 1
ATOM 736 N N . GLN A 1 97 ? -14.411 12.980 40.025 1.00 81.69 97 GLN A N 1
ATOM 737 C CA . GLN A 1 97 ? -13.796 11.826 39.367 1.00 81.69 97 GLN A CA 1
ATOM 738 C C . GLN A 1 97 ? -14.776 11.172 38.385 1.00 81.69 97 GLN A C 1
ATOM 740 O O . GLN A 1 97 ? -14.390 10.875 37.257 1.00 81.69 97 GLN A O 1
ATOM 745 N N . MET A 1 98 ? -16.053 11.044 38.766 1.00 80.44 98 MET A N 1
ATOM 746 C CA . MET A 1 98 ? -17.110 10.538 37.881 1.00 80.44 98 MET A CA 1
ATOM 747 C C . MET A 1 98 ? -17.230 11.370 36.597 1.00 80.44 98 MET A C 1
ATOM 749 O O . MET A 1 98 ? -17.287 10.823 35.496 1.00 80.44 98 MET A O 1
ATOM 753 N N . GLN A 1 99 ? -17.262 12.697 36.723 1.00 81.25 99 GLN A N 1
ATOM 754 C CA . GLN A 1 99 ? -17.438 13.585 35.577 1.00 81.25 99 GLN A CA 1
ATOM 755 C C . GLN A 1 99 ? -16.226 13.565 34.638 1.00 81.25 99 GLN A C 1
ATOM 757 O O . GLN A 1 99 ? -16.396 13.624 33.420 1.00 81.25 99 GLN A O 1
ATOM 762 N N . ARG A 1 100 ? -15.013 13.415 35.187 1.00 84.25 100 ARG A N 1
ATOM 763 C CA . ARG A 1 100 ? -13.796 13.215 34.393 1.00 84.25 100 ARG A CA 1
ATOM 764 C C . ARG A 1 100 ? -13.830 11.888 33.631 1.00 84.25 100 ARG A C 1
ATOM 766 O O . ARG A 1 100 ? -13.646 11.901 32.423 1.00 84.25 100 ARG A O 1
ATOM 773 N N . MET A 1 101 ? -14.159 10.782 34.300 1.00 81.81 101 MET A N 1
ATOM 774 C CA . MET A 1 101 ? -14.242 9.464 33.656 1.00 81.81 101 MET A CA 1
ATOM 775 C C . MET A 1 101 ? -15.295 9.419 32.543 1.00 81.81 101 MET A C 1
ATOM 777 O O . MET A 1 101 ? -15.030 8.867 31.483 1.00 81.81 101 MET A O 1
ATOM 781 N N . ARG A 1 102 ? -16.462 10.054 32.735 1.00 81.19 102 ARG A N 1
ATOM 782 C CA . ARG A 1 102 ? -17.488 10.166 31.680 1.00 81.19 102 ARG A CA 1
ATOM 783 C C . ARG A 1 102 ? -17.001 10.950 30.463 1.00 81.19 102 ARG A C 1
ATOM 785 O O . ARG A 1 102 ? -17.343 10.605 29.338 1.00 81.19 102 ARG A O 1
ATOM 792 N N . ARG A 1 103 ? -16.218 12.010 30.680 1.00 84.62 103 ARG A N 1
ATOM 793 C CA . ARG A 1 103 ? -15.630 12.796 29.590 1.00 84.62 103 ARG A CA 1
ATOM 794 C C . 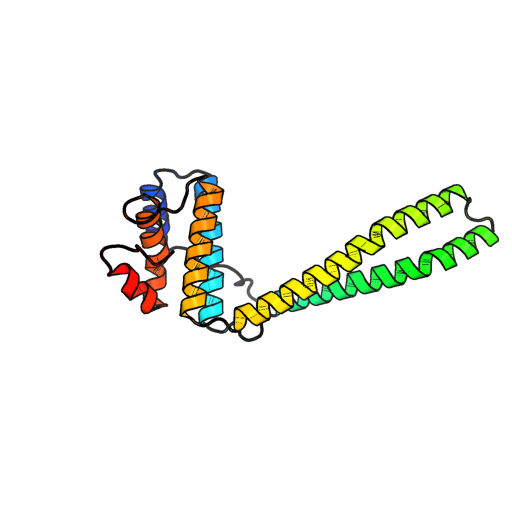ARG A 1 103 ? -14.576 11.992 28.830 1.00 84.62 103 ARG A C 1
ATOM 796 O O . ARG A 1 103 ? -14.581 12.020 27.606 1.00 84.62 103 ARG A O 1
ATOM 803 N N . ASP A 1 104 ? -13.707 11.290 29.551 1.00 85.19 104 ASP A N 1
ATOM 804 C CA . ASP A 1 104 ? -12.657 10.463 28.952 1.00 85.19 104 ASP A CA 1
ATOM 805 C C . ASP A 1 104 ? -13.271 9.290 28.167 1.00 85.19 104 ASP A C 1
ATOM 807 O O . ASP A 1 104 ? -12.828 8.997 27.063 1.00 85.19 104 ASP A O 1
ATOM 811 N N . GLN A 1 105 ? -14.351 8.685 28.676 1.00 83.88 105 GLN A N 1
ATOM 812 C CA . GLN A 1 105 ? -15.137 7.687 27.947 1.00 83.88 105 GLN A CA 1
ATOM 813 C C . GLN A 1 105 ? -15.700 8.250 26.636 1.00 83.88 105 GLN A C 1
ATOM 815 O O . GLN A 1 105 ? -15.467 7.669 25.581 1.00 83.88 105 GLN A O 1
ATOM 820 N N . ALA A 1 106 ? -16.405 9.386 26.686 1.00 81.56 106 ALA A N 1
ATOM 821 C CA . ALA A 1 106 ? -16.991 9.995 25.491 1.00 81.56 106 ALA A CA 1
ATOM 822 C C . ALA A 1 106 ? -15.927 10.347 24.435 1.00 81.56 106 ALA A C 1
ATOM 824 O O . ALA A 1 106 ? -16.186 10.251 23.242 1.00 81.56 106 ALA A O 1
ATOM 825 N N . ALA A 1 107 ? -14.715 10.707 24.868 1.00 85.94 107 ALA A N 1
ATOM 826 C CA . ALA A 1 107 ? -13.593 10.987 23.974 1.00 85.94 107 ALA A CA 1
ATOM 827 C C . ALA A 1 107 ? -12.998 9.734 23.301 1.00 85.94 107 ALA A C 1
ATOM 829 O O . ALA A 1 107 ? -12.243 9.875 22.343 1.00 85.94 107 ALA A O 1
ATOM 830 N N . LEU A 1 108 ? -13.295 8.530 23.801 1.00 85.44 108 LEU A N 1
ATOM 831 C CA . LEU A 1 108 ? -12.795 7.260 23.263 1.00 85.44 108 LEU A CA 1
ATOM 832 C C . LEU A 1 108 ? -13.822 6.525 22.395 1.00 85.44 108 LEU A C 1
ATOM 834 O O . LEU A 1 108 ? -13.422 5.698 21.582 1.00 85.44 108 LEU A O 1
ATOM 838 N N . GLU A 1 109 ? -15.116 6.811 22.544 1.00 83.62 109 GLU A N 1
ATOM 839 C CA . GLU A 1 109 ? -16.175 6.145 21.774 1.00 83.62 109 GLU A CA 1
ATOM 840 C C . GLU A 1 109 ? -16.060 6.434 20.267 1.00 83.62 109 GLU A C 1
ATOM 842 O O . GLU A 1 109 ? -15.948 5.496 19.480 1.00 83.62 109 GLU A O 1
ATOM 847 N N . GLU A 1 110 ? -15.992 7.709 19.872 1.00 85.31 110 GLU A N 1
ATOM 848 C CA . GLU A 1 110 ? -15.904 8.126 18.460 1.00 85.31 110 GLU A CA 1
ATOM 849 C C . GLU A 1 110 ? -14.640 7.585 17.752 1.00 85.31 110 GLU A C 1
ATOM 851 O O . GLU A 1 110 ? -14.783 6.924 16.722 1.00 85.31 110 GLU A O 1
ATOM 856 N N . PRO A 1 111 ? -13.415 7.698 18.314 1.00 88.31 111 PRO A N 1
ATOM 857 C CA . PRO A 1 111 ? -12.223 7.120 17.688 1.00 88.31 111 PRO A CA 1
ATOM 858 C C . PRO A 1 111 ? -12.277 5.603 17.468 1.00 88.31 111 PRO A C 1
ATOM 860 O O . PRO A 1 111 ? -11.680 5.099 16.515 1.00 88.31 111 PRO A O 1
ATOM 863 N N . LEU A 1 112 ? -12.952 4.852 18.347 1.00 87.56 112 LEU A N 1
ATOM 864 C CA . LEU A 1 112 ? -13.084 3.399 18.196 1.00 87.56 112 LEU A CA 1
ATOM 865 C C . LEU A 1 112 ? -14.065 3.030 17.079 1.00 87.56 112 LEU A C 1
ATOM 867 O O . LEU A 1 112 ? -13.840 2.046 16.371 1.00 87.56 112 LEU A O 1
ATOM 871 N N . GLU A 1 113 ? -15.127 3.815 16.901 1.00 86.50 113 GLU A N 1
ATOM 872 C CA . GLU A 1 113 ? -16.066 3.649 15.789 1.00 86.50 113 GLU A CA 1
ATOM 873 C C . GLU A 1 113 ? -15.423 4.020 14.453 1.00 86.50 113 GLU A C 1
ATOM 875 O O . GLU A 1 113 ? -15.519 3.251 13.492 1.00 86.50 113 GLU A O 1
ATOM 880 N N . ASP A 1 114 ? -14.681 5.126 14.421 1.00 88.88 114 ASP A N 1
ATOM 881 C CA . ASP A 1 114 ? -13.924 5.557 13.248 1.00 88.88 114 ASP A CA 1
ATOM 882 C C . ASP A 1 114 ? -12.870 4.527 12.840 1.00 88.88 114 ASP A C 1
ATOM 884 O O . ASP A 1 114 ? -12.705 4.240 11.653 1.00 88.88 114 ASP A O 1
ATOM 888 N N . LEU A 1 115 ? -12.179 3.918 13.810 1.00 87.25 115 LEU A N 1
ATOM 889 C CA . LEU A 1 115 ? -11.206 2.864 13.537 1.00 87.25 115 LEU A CA 1
ATOM 890 C C . LEU A 1 115 ? -11.869 1.648 12.881 1.00 87.25 115 LEU A C 1
ATOM 892 O O . LEU A 1 115 ? -11.372 1.154 11.868 1.00 87.25 115 LEU A O 1
ATOM 896 N N . ALA A 1 116 ? -12.998 1.178 13.418 1.00 86.75 116 ALA A N 1
ATOM 897 C CA . ALA A 1 116 ? -13.729 0.054 12.836 1.00 86.75 116 ALA A CA 1
ATOM 898 C C . ALA A 1 116 ? -14.231 0.380 11.418 1.00 86.75 116 ALA A C 1
ATOM 900 O O . ALA A 1 116 ? -14.073 -0.429 10.499 1.00 86.75 116 ALA A O 1
ATOM 901 N N . ALA A 1 117 ? -14.765 1.587 11.209 1.00 88.69 117 ALA A N 1
ATOM 902 C CA . ALA A 1 117 ? -15.204 2.056 9.899 1.00 88.69 117 ALA A CA 1
ATOM 903 C C . ALA A 1 117 ? -14.040 2.144 8.897 1.00 88.69 117 ALA A C 1
ATOM 905 O O . ALA A 1 117 ? -14.174 1.699 7.755 1.00 88.69 117 ALA A O 1
ATOM 906 N N . ALA A 1 118 ? -12.881 2.652 9.323 1.00 89.25 118 ALA A N 1
ATOM 907 C CA . ALA A 1 118 ? -11.679 2.736 8.500 1.00 89.25 118 ALA A CA 1
ATOM 908 C C . ALA A 1 118 ? -11.154 1.348 8.108 1.00 89.25 118 ALA A C 1
ATOM 910 O O . ALA A 1 118 ? -10.812 1.126 6.945 1.00 89.25 118 ALA A O 1
ATOM 911 N N . ILE A 1 119 ? -11.137 0.394 9.045 1.00 89.06 119 ILE A N 1
ATOM 912 C CA . ILE A 1 119 ? -10.753 -0.998 8.771 1.00 89.06 119 ILE A CA 1
ATOM 913 C C . ILE A 1 119 ? -11.721 -1.629 7.766 1.00 89.06 119 ILE A C 1
ATOM 915 O O . ILE A 1 119 ? -11.286 -2.251 6.795 1.00 89.06 119 ILE A O 1
ATOM 919 N N . HIS A 1 120 ? -13.028 -1.442 7.951 1.00 86.31 120 HIS A N 1
ATOM 920 C CA . HIS A 1 120 ? -14.031 -1.963 7.029 1.00 86.31 120 HIS A CA 1
ATOM 921 C C . HIS A 1 120 ? -13.881 -1.373 5.619 1.00 86.31 120 HIS A C 1
ATOM 923 O O . HIS A 1 120 ? -13.848 -2.117 4.635 1.00 86.31 120 HIS A O 1
ATOM 929 N N . ALA A 1 121 ? -13.719 -0.051 5.516 1.00 86.88 121 ALA A N 1
ATOM 930 C CA . ALA A 1 121 ? -13.495 0.638 4.249 1.00 86.88 121 ALA A CA 1
ATOM 931 C C . ALA A 1 121 ? -12.221 0.144 3.546 1.00 86.88 121 ALA A C 1
ATOM 933 O O . ALA A 1 121 ? -12.249 -0.122 2.345 1.00 86.88 121 ALA A O 1
ATOM 934 N N . LEU A 1 122 ? -11.131 -0.060 4.295 1.00 86.56 122 LEU A N 1
ATOM 935 C CA . LEU A 1 122 ? -9.881 -0.607 3.768 1.00 86.56 122 LEU A CA 1
ATOM 936 C C . LEU A 1 122 ? -10.074 -2.016 3.190 1.00 86.56 122 LEU A C 1
ATOM 938 O O . LEU A 1 122 ? -9.570 -2.312 2.108 1.00 86.56 122 LEU A O 1
ATOM 942 N N . ARG A 1 123 ? -10.820 -2.883 3.886 1.00 83.94 123 ARG A N 1
ATOM 943 C CA . ARG A 1 123 ? -11.105 -4.252 3.426 1.00 83.94 123 ARG A CA 1
ATOM 944 C C . ARG A 1 123 ? -11.956 -4.257 2.158 1.00 83.94 123 ARG A C 1
ATOM 946 O O . ARG A 1 123 ? -11.626 -4.985 1.223 1.00 83.94 123 ARG A O 1
ATOM 953 N N . LEU A 1 124 ? -13.002 -3.431 2.096 1.00 84.31 124 LEU A N 1
ATOM 954 C CA . LEU A 1 124 ? -13.827 -3.276 0.891 1.00 84.31 124 LEU A CA 1
ATOM 955 C C . LEU A 1 124 ? -13.003 -2.761 -0.289 1.00 84.31 124 LEU A C 1
ATOM 957 O O . LEU A 1 124 ? -13.035 -3.343 -1.372 1.00 84.31 124 LEU A O 1
ATOM 961 N N . GLN A 1 125 ? -12.208 -1.717 -0.061 1.00 83.88 125 GLN A N 1
ATOM 962 C CA . GLN A 1 125 ? -11.338 -1.160 -1.084 1.00 83.88 125 GLN A CA 1
ATOM 963 C C . GLN A 1 125 ? -10.346 -2.214 -1.597 1.00 83.88 125 GLN A C 1
ATOM 965 O O . GLN A 1 125 ? -10.187 -2.366 -2.805 1.00 83.88 125 GLN A O 1
ATOM 970 N N . ALA A 1 126 ? -9.727 -2.993 -0.708 1.00 80.62 126 ALA A N 1
ATOM 971 C CA . ALA A 1 126 ? -8.820 -4.067 -1.100 1.00 80.62 126 ALA A CA 1
ATOM 972 C C . ALA A 1 126 ? -9.519 -5.164 -1.923 1.00 80.62 126 ALA A C 1
ATOM 974 O O . ALA A 1 126 ? -8.935 -5.676 -2.876 1.00 80.62 126 ALA A O 1
ATOM 975 N N . GLN A 1 127 ? -10.767 -5.515 -1.596 1.00 80.50 127 GLN A N 1
ATOM 976 C CA . GLN A 1 127 ? -11.559 -6.477 -2.374 1.00 80.50 127 GLN A CA 1
ATOM 977 C C . GLN A 1 127 ? -11.912 -5.959 -3.768 1.00 80.50 127 GLN A C 1
ATOM 979 O O . GLN A 1 127 ? -11.923 -6.730 -4.728 1.00 80.50 127 GLN A O 1
ATOM 984 N N . ASP A 1 128 ? -12.213 -4.671 -3.903 1.00 80.12 128 ASP A N 1
ATOM 985 C CA . ASP A 1 128 ? -12.461 -4.074 -5.213 1.00 80.12 128 ASP A CA 1
ATOM 986 C C . ASP A 1 128 ? -11.168 -3.937 -6.021 1.00 80.12 128 ASP A C 1
ATOM 988 O O . ASP A 1 128 ? -11.161 -4.188 -7.228 1.00 80.12 128 ASP A O 1
ATOM 992 N N . GLU A 1 129 ? -10.049 -3.652 -5.355 1.00 73.00 129 GLU A N 1
ATOM 993 C CA . GLU A 1 129 ? -8.724 -3.638 -5.976 1.00 73.00 129 GLU A CA 1
ATOM 994 C C . GLU A 1 129 ? -8.272 -5.029 -6.443 1.00 73.00 129 GLU A C 1
ATOM 996 O O . GLU A 1 129 ? -7.647 -5.147 -7.497 1.00 73.00 129 GLU A O 1
ATOM 1001 N N . ALA A 1 130 ? -8.653 -6.094 -5.736 1.00 73.06 130 ALA A N 1
ATOM 1002 C CA . ALA A 1 130 ? -8.388 -7.475 -6.140 1.00 73.06 130 ALA A CA 1
ATOM 1003 C C . ALA A 1 130 ? -9.065 -7.869 -7.465 1.00 73.06 130 ALA A C 1
ATOM 1005 O O . ALA A 1 130 ? -8.606 -8.780 -8.152 1.00 73.06 130 ALA A O 1
ATOM 1006 N N . LYS A 1 131 ? -10.147 -7.178 -7.845 1.00 76.94 131 LYS A N 1
ATOM 1007 C CA . LYS A 1 131 ? -10.889 -7.419 -9.095 1.00 76.94 131 LYS A CA 1
ATOM 1008 C C . LYS A 1 131 ? -10.335 -6.622 -10.277 1.00 76.94 131 LYS A C 1
ATOM 1010 O O . LYS A 1 131 ? -10.887 -6.700 -11.378 1.00 76.94 131 LYS A O 1
ATOM 1015 N N . LEU A 1 132 ? -9.297 -5.808 -10.072 1.00 79.31 132 LEU A N 1
ATOM 1016 C CA . LEU A 1 132 ? -8.758 -4.962 -11.129 1.00 79.31 132 LEU A CA 1
ATOM 1017 C C . LEU A 1 132 ? -8.185 -5.804 -12.269 1.00 79.31 132 LEU A C 1
ATOM 1019 O O . LEU A 1 132 ? -7.426 -6.751 -12.075 1.00 79.31 132 LEU A O 1
ATOM 1023 N N . SER A 1 133 ? -8.517 -5.398 -13.493 1.00 83.88 133 SER A N 1
ATOM 1024 C CA . SER A 1 133 ? -7.912 -5.975 -14.689 1.00 83.88 133 SER A CA 1
ATOM 1025 C C . SER A 1 133 ? -6.403 -5.672 -14.744 1.00 83.88 133 SER A C 1
ATOM 1027 O O . SER A 1 133 ? -5.973 -4.618 -14.259 1.00 83.88 133 SER A O 1
ATOM 1029 N N . PRO A 1 134 ? -5.583 -6.522 -15.394 1.00 84.31 134 PRO A N 1
ATOM 1030 C CA . PRO A 1 134 ? -4.142 -6.286 -15.521 1.00 84.31 134 PRO A CA 1
ATOM 1031 C C . PRO A 1 134 ? -3.755 -4.890 -16.059 1.00 84.31 134 PRO A C 1
ATOM 1033 O O . PRO A 1 134 ? -2.836 -4.281 -15.509 1.00 84.31 134 PRO A O 1
ATOM 1036 N N . PRO A 1 135 ? -4.462 -4.296 -17.048 1.00 87.25 135 PRO A N 1
ATOM 1037 C CA . PRO A 1 135 ? -4.201 -2.915 -17.464 1.00 87.25 135 PRO A CA 1
ATOM 1038 C C . PRO A 1 135 ? -4.407 -1.879 -16.349 1.00 87.25 135 PRO A C 1
ATOM 1040 O O . PRO A 1 135 ? -3.644 -0.917 -16.250 1.00 87.25 135 PRO A O 1
ATOM 1043 N N . ALA A 1 136 ? -5.420 -2.066 -15.498 1.00 86.19 136 ALA A N 1
ATOM 1044 C CA . ALA A 1 136 ? -5.691 -1.164 -14.385 1.00 86.19 136 ALA A CA 1
ATOM 1045 C C . ALA A 1 136 ? -4.633 -1.294 -13.277 1.00 86.19 136 ALA A C 1
ATOM 1047 O O . ALA A 1 136 ? -4.178 -0.277 -12.752 1.00 86.19 136 ALA A O 1
ATOM 1048 N N . LEU A 1 137 ? -4.180 -2.519 -12.982 1.00 86.62 137 LEU A N 1
ATOM 1049 C CA . LEU A 1 137 ? -3.076 -2.767 -12.047 1.00 86.62 137 LEU A CA 1
ATOM 1050 C C . LEU A 1 137 ? -1.786 -2.087 -12.503 1.00 86.62 137 LEU A C 1
ATOM 1052 O O . LEU A 1 137 ? -1.132 -1.407 -11.713 1.00 86.62 137 LEU A O 1
ATOM 1056 N N . ARG A 1 138 ? -1.452 -2.196 -13.791 1.00 89.81 138 ARG A N 1
ATOM 1057 C CA . ARG A 1 138 ? -0.277 -1.525 -14.350 1.00 89.81 138 ARG A CA 1
ATOM 1058 C C . ARG A 1 138 ? -0.367 -0.003 -14.268 1.00 89.81 138 ARG A C 1
ATOM 1060 O O . ARG A 1 138 ? 0.597 0.644 -13.870 1.00 89.81 138 ARG A O 1
ATOM 1067 N N . ARG A 1 139 ? -1.526 0.587 -14.583 1.00 89.31 139 ARG A N 1
ATOM 1068 C CA . ARG A 1 139 ? -1.733 2.037 -14.413 1.00 89.31 139 ARG A CA 1
ATOM 1069 C C . ARG A 1 139 ? -1.526 2.461 -1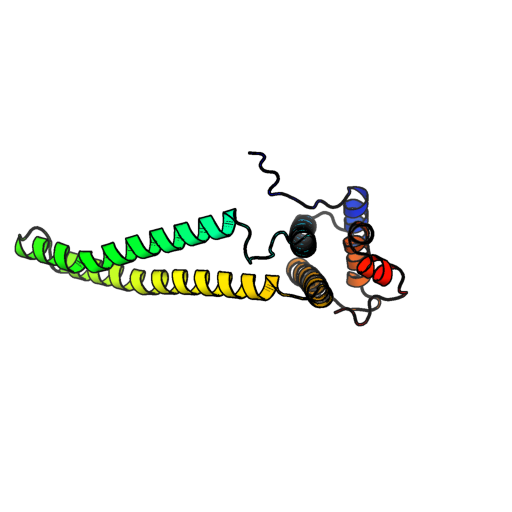2.958 1.00 89.31 139 ARG A C 1
ATOM 1071 O O . ARG A 1 139 ? -0.930 3.501 -12.699 1.00 89.31 139 ARG A O 1
ATOM 1078 N N . ARG A 1 140 ? -1.975 1.640 -12.009 1.00 87.62 140 ARG A N 1
ATOM 1079 C CA . ARG A 1 140 ? -1.813 1.897 -10.575 1.00 87.62 140 ARG A CA 1
ATOM 1080 C C . ARG A 1 140 ? -0.359 1.778 -10.121 1.00 87.62 140 ARG A C 1
ATOM 1082 O O . ARG A 1 140 ? 0.084 2.621 -9.347 1.00 87.62 140 ARG A O 1
ATOM 1089 N N . LEU A 1 141 ? 0.402 0.820 -10.659 1.00 91.88 141 LEU A N 1
ATOM 1090 C CA . LEU A 1 141 ? 1.856 0.760 -10.477 1.00 91.88 141 LEU A CA 1
ATOM 1091 C C . LEU A 1 141 ? 2.511 2.069 -10.939 1.00 91.88 141 LEU A C 1
ATOM 1093 O O . LEU A 1 141 ? 3.242 2.686 -10.170 1.00 91.88 141 LEU A O 1
ATOM 1097 N N . LEU A 1 142 ? 2.210 2.528 -12.158 1.00 92.50 142 LEU A N 1
ATOM 1098 C CA . LEU A 1 142 ? 2.783 3.765 -12.701 1.00 92.50 142 LEU A CA 1
ATOM 1099 C C . LEU A 1 142 ? 2.430 4.995 -11.854 1.00 92.50 142 LEU A C 1
ATOM 1101 O O . LEU A 1 142 ? 3.301 5.812 -11.560 1.00 92.50 142 LEU A O 1
ATOM 1105 N N . GLN A 1 143 ? 1.176 5.099 -11.408 1.00 90.88 143 GLN A N 1
ATOM 1106 C CA . GLN A 1 143 ? 0.743 6.147 -10.479 1.00 90.88 143 GLN A CA 1
ATOM 1107 C C . GLN A 1 143 ? 1.488 6.067 -9.142 1.00 90.88 143 GLN A C 1
ATOM 1109 O O . GLN A 1 143 ? 1.914 7.095 -8.622 1.00 90.88 143 GLN A O 1
ATOM 1114 N N . GLY A 1 144 ? 1.687 4.863 -8.598 1.00 91.00 144 GLY A N 1
ATOM 1115 C CA . GLY A 1 144 ? 2.450 4.636 -7.371 1.00 91.00 144 GLY A CA 1
ATOM 1116 C C . GLY A 1 144 ? 3.900 5.105 -7.490 1.00 91.00 144 GLY A C 1
ATOM 1117 O O . GLY A 1 144 ? 4.367 5.866 -6.644 1.00 91.00 144 GLY A O 1
ATOM 1118 N N . LEU A 1 145 ? 4.582 4.734 -8.577 1.00 93.31 145 LEU A N 1
ATOM 1119 C CA . LEU A 1 145 ? 5.954 5.174 -8.857 1.00 93.31 145 LEU A CA 1
ATOM 1120 C C . LEU A 1 145 ? 6.035 6.697 -9.067 1.00 93.31 145 LEU A C 1
ATOM 1122 O O . LEU A 1 145 ? 6.937 7.350 -8.542 1.00 93.31 145 LEU A O 1
ATOM 1126 N N . GLY A 1 146 ? 5.068 7.285 -9.778 1.00 91.75 146 GLY A N 1
ATOM 1127 C CA . GLY A 1 146 ? 4.976 8.737 -9.965 1.00 91.75 146 GLY A CA 1
ATOM 1128 C C . GLY A 1 146 ? 4.715 9.501 -8.662 1.00 91.75 146 GLY A C 1
ATOM 1129 O O . GLY A 1 146 ? 5.278 10.576 -8.446 1.00 91.75 146 GLY A O 1
ATOM 1130 N N . ASN A 1 147 ? 3.908 8.939 -7.760 1.00 91.88 147 ASN A N 1
ATOM 1131 C CA . ASN A 1 147 ? 3.667 9.504 -6.434 1.00 91.88 147 ASN A CA 1
ATOM 1132 C C . ASN A 1 147 ? 4.910 9.408 -5.546 1.00 91.88 147 ASN A C 1
ATOM 1134 O O . ASN A 1 147 ? 5.249 10.390 -4.891 1.00 91.88 147 ASN A O 1
ATOM 1138 N N . ALA A 1 148 ? 5.621 8.276 -5.562 1.00 92.06 148 ALA A N 1
ATOM 1139 C CA . ALA A 1 148 ? 6.890 8.132 -4.849 1.00 92.06 148 ALA A CA 1
ATOM 1140 C C . ALA A 1 148 ? 7.907 9.182 -5.328 1.00 92.06 148 ALA A C 1
ATOM 1142 O O . ALA A 1 148 ? 8.491 9.897 -4.515 1.00 92.06 148 ALA A O 1
ATOM 1143 N N . TRP A 1 149 ? 8.040 9.359 -6.646 1.00 92.62 149 TRP A N 1
ATOM 1144 C CA . TRP A 1 149 ? 8.884 10.404 -7.230 1.00 92.62 149 TRP A CA 1
ATOM 1145 C C . TRP A 1 149 ? 8.507 11.798 -6.727 1.00 92.62 149 TRP A C 1
ATOM 1147 O O . TRP A 1 149 ? 9.355 12.556 -6.252 1.00 92.62 149 TRP A O 1
ATOM 1157 N N . ARG A 1 150 ? 7.214 12.129 -6.790 1.00 91.19 150 ARG A N 1
ATOM 1158 C CA . ARG A 1 150 ? 6.713 13.428 -6.348 1.00 91.19 150 ARG A CA 1
ATOM 1159 C C . ARG A 1 150 ? 6.966 13.673 -4.866 1.00 91.19 150 ARG A C 1
ATOM 1161 O O . ARG A 1 150 ? 7.358 14.778 -4.509 1.00 91.19 150 ARG A O 1
ATOM 1168 N N . ASN A 1 151 ? 6.746 12.675 -4.020 1.00 92.00 151 ASN A N 1
ATOM 1169 C CA . ASN A 1 151 ? 6.877 12.815 -2.573 1.00 92.00 151 ASN A CA 1
ATOM 1170 C C . ASN A 1 151 ? 8.330 13.034 -2.144 1.00 92.00 151 ASN A C 1
ATOM 1172 O O . ASN A 1 151 ? 8.582 13.850 -1.263 1.00 92.00 151 ASN A O 1
ATOM 1176 N N . HIS A 1 152 ? 9.276 12.344 -2.782 1.00 91.50 152 HIS A N 1
ATOM 1177 C CA . HIS A 1 152 ? 10.685 12.394 -2.383 1.00 91.50 152 HIS A CA 1
ATOM 1178 C C . HIS A 1 152 ? 11.461 13.528 -3.046 1.00 91.50 152 HIS A C 1
ATOM 1180 O O . HIS A 1 152 ? 12.309 14.151 -2.412 1.00 91.50 152 HIS A O 1
ATOM 1186 N N . PHE A 1 153 ? 11.156 13.849 -4.303 1.00 88.62 153 PHE A N 1
ATOM 1187 C CA . PHE A 1 153 ? 11.900 14.869 -5.044 1.00 88.62 153 PHE A CA 1
ATOM 1188 C C . PHE A 1 153 ? 11.156 16.199 -5.163 1.00 88.62 153 PHE A C 1
ATOM 1190 O O . PHE A 1 153 ? 11.744 17.179 -5.612 1.00 88.62 153 PHE A O 1
ATOM 1197 N N . ASN A 1 154 ? 9.883 16.262 -4.753 1.00 88.19 154 ASN A N 1
ATOM 1198 C CA . ASN A 1 154 ? 9.006 17.424 -4.939 1.00 88.19 154 ASN A CA 1
ATOM 1199 C C . ASN A 1 154 ? 8.933 17.890 -6.409 1.00 88.19 154 ASN A C 1
ATOM 1201 O O . ASN A 1 154 ? 8.752 19.070 -6.712 1.00 88.19 154 ASN A O 1
ATOM 1205 N N . LEU A 1 155 ? 9.087 16.944 -7.336 1.00 85.94 155 LEU A N 1
ATOM 1206 C CA . LEU A 1 155 ? 9.036 17.162 -8.777 1.00 85.94 155 LEU A CA 1
ATOM 1207 C C . LEU A 1 155 ? 7.787 16.498 -9.352 1.00 85.94 155 LEU A C 1
ATOM 1209 O O . LEU A 1 155 ? 7.342 15.449 -8.885 1.00 85.94 155 LEU A O 1
ATOM 1213 N N . ARG A 1 156 ? 7.204 17.093 -10.394 1.00 85.12 156 ARG A N 1
ATOM 1214 C CA . ARG A 1 156 ? 6.115 16.431 -11.120 1.00 85.12 156 ARG A CA 1
ATOM 1215 C C . ARG A 1 156 ? 6.692 15.275 -11.953 1.00 85.12 156 ARG A C 1
ATOM 1217 O O . ARG A 1 156 ? 7.753 15.451 -12.548 1.00 85.12 156 ARG A O 1
ATOM 1224 N N . PRO A 1 157 ? 6.023 14.112 -12.017 1.00 82.75 157 PRO A N 1
ATOM 1225 C CA . PRO A 1 157 ? 6.412 13.038 -12.924 1.00 82.75 157 PRO A CA 1
ATOM 1226 C C . PRO A 1 157 ? 5.965 13.400 -14.350 1.00 82.75 157 PRO A C 1
ATOM 1228 O O . PRO A 1 157 ? 4.821 13.154 -14.727 1.00 82.75 157 PRO A O 1
ATOM 1231 N N . VAL A 1 158 ? 6.831 14.066 -15.118 1.00 79.88 158 VAL A N 1
ATOM 1232 C CA . VAL A 1 158 ? 6.533 14.533 -16.485 1.00 79.88 158 VAL A CA 1
ATOM 1233 C C . VAL A 1 158 ? 7.057 13.536 -17.523 1.00 79.88 158 VAL A C 1
ATOM 1235 O O . VAL A 1 158 ? 8.168 13.025 -17.394 1.00 79.88 158 VAL A O 1
ATOM 1238 N N . LEU A 1 159 ? 6.252 13.287 -18.561 1.00 76.12 159 LEU A N 1
ATOM 1239 C CA . LEU A 1 159 ? 6.599 12.540 -19.776 1.00 76.12 159 LEU A CA 1
ATOM 1240 C C . LEU A 1 159 ? 6.168 13.367 -21.010 1.00 76.12 159 LEU A C 1
ATOM 1242 O O . LEU A 1 159 ? 5.101 13.985 -20.943 1.00 76.12 159 LEU A O 1
ATOM 1246 N N . PRO A 1 160 ? 6.890 13.342 -22.150 1.00 65.56 160 PRO A N 1
ATOM 1247 C CA . PRO A 1 160 ? 8.185 12.697 -22.393 1.00 65.56 160 PRO A CA 1
ATOM 1248 C C . PRO A 1 160 ? 9.398 13.617 -22.161 1.00 65.56 160 PRO A C 1
ATOM 1250 O O . PRO A 1 160 ? 9.273 14.838 -22.203 1.00 65.56 160 PRO A O 1
ATOM 1253 N N . GLY A 1 161 ? 10.590 13.031 -22.017 1.00 61.53 161 GLY A N 1
ATOM 1254 C CA . GLY A 1 161 ? 11.864 13.764 -22.142 1.00 61.53 161 GLY A CA 1
ATOM 1255 C C . GLY A 1 161 ? 12.370 14.488 -20.887 1.00 61.53 161 GLY A C 1
ATOM 1256 O O . GLY A 1 161 ? 13.278 15.310 -20.985 1.00 61.53 161 GLY A O 1
ATOM 1257 N N . GLU A 1 162 ? 11.828 14.163 -19.715 1.00 72.06 162 GLU A N 1
ATOM 1258 C CA . GLU A 1 162 ? 12.254 14.678 -18.407 1.00 72.06 162 GLU A CA 1
ATOM 1259 C C . GLU A 1 162 ? 12.799 13.546 -17.511 1.00 72.06 162 GLU A C 1
ATOM 1261 O O . GLU A 1 162 ? 12.513 12.374 -17.777 1.00 72.06 162 GLU A O 1
ATOM 1266 N N . PRO A 1 163 ? 13.599 13.840 -16.457 1.00 82.31 163 PRO A N 1
ATOM 1267 C CA . PRO A 1 163 ? 14.399 12.839 -15.730 1.00 82.31 163 PRO A CA 1
ATOM 1268 C C . PRO A 1 163 ? 13.592 11.661 -15.171 1.00 82.31 163 PRO A C 1
ATOM 1270 O O . PRO A 1 163 ? 14.129 10.563 -15.018 1.00 82.31 163 PRO A O 1
ATOM 1273 N N . PHE A 1 164 ? 12.296 11.859 -14.922 1.00 88.88 164 PHE A N 1
ATOM 1274 C CA . PHE A 1 164 ? 11.403 10.796 -14.481 1.00 88.88 164 PHE A CA 1
ATOM 1275 C C . PHE A 1 164 ? 11.234 9.675 -15.518 1.00 88.88 164 PHE A C 1
ATOM 1277 O O . PHE A 1 164 ? 11.163 8.519 -15.119 1.00 88.88 164 PHE A O 1
ATOM 1284 N N . GLU A 1 165 ? 11.212 9.958 -16.828 1.00 90.25 165 GLU A N 1
ATOM 1285 C CA . GLU A 1 165 ? 11.067 8.908 -17.852 1.00 90.25 165 GLU A CA 1
ATOM 1286 C C . GLU A 1 165 ? 12.242 7.925 -17.816 1.00 90.25 165 GLU A C 1
ATOM 1288 O O . GLU A 1 165 ? 12.046 6.710 -17.876 1.00 90.25 165 GLU A O 1
ATOM 1293 N N . THR A 1 166 ? 13.463 8.446 -17.677 1.00 90.06 166 THR A N 1
ATOM 1294 C CA . THR A 1 166 ? 14.681 7.633 -17.579 1.00 90.06 166 THR A CA 1
ATOM 1295 C C . THR A 1 166 ? 14.660 6.777 -16.319 1.00 90.06 166 THR A C 1
ATOM 1297 O O . THR A 1 166 ? 14.863 5.566 -16.397 1.00 90.06 166 THR A O 1
ATOM 1300 N N . VAL A 1 167 ? 14.336 7.381 -15.173 1.00 91.75 167 VAL A N 1
ATOM 1301 C CA . VAL A 1 167 ? 14.203 6.668 -13.894 1.00 91.75 167 VAL A CA 1
ATOM 1302 C C . VAL A 1 167 ? 13.133 5.583 -13.989 1.00 91.75 167 VAL A C 1
ATOM 1304 O O . VAL A 1 167 ? 13.378 4.439 -13.617 1.00 91.75 167 VAL A O 1
ATOM 1307 N N . LEU A 1 168 ? 11.971 5.904 -14.556 1.00 92.88 168 LEU A N 1
ATOM 1308 C CA . LEU A 1 168 ? 10.868 4.967 -14.725 1.00 92.88 168 LEU A CA 1
ATOM 1309 C C . LEU A 1 168 ? 11.266 3.771 -15.599 1.00 92.88 168 LEU A C 1
ATOM 1311 O O . LEU A 1 168 ? 10.947 2.638 -15.253 1.00 92.88 168 LEU A O 1
ATOM 1315 N N . ARG A 1 169 ? 12.002 3.985 -16.695 1.00 92.56 169 ARG A N 1
ATOM 1316 C CA . ARG A 1 169 ? 12.508 2.884 -17.532 1.00 92.56 169 ARG A CA 1
ATOM 1317 C C . ARG A 1 169 ? 13.438 1.956 -16.757 1.00 92.56 169 ARG A C 1
ATOM 1319 O O . ARG A 1 169 ? 13.306 0.739 -16.879 1.00 92.56 169 ARG A O 1
ATOM 1326 N N . ILE A 1 170 ? 14.336 2.513 -15.946 1.00 92.75 170 ILE A N 1
ATOM 1327 C CA . ILE A 1 170 ? 15.243 1.719 -15.111 1.00 92.75 170 ILE A CA 1
ATOM 1328 C C . ILE A 1 170 ? 14.436 0.895 -14.094 1.00 92.75 170 ILE A C 1
ATOM 1330 O O . ILE A 1 170 ? 14.610 -0.318 -14.027 1.00 92.75 170 ILE A O 1
ATOM 1334 N N . LEU A 1 171 ? 13.479 1.514 -13.391 1.00 93.06 171 LEU A N 1
ATOM 1335 C CA . LEU A 1 171 ? 12.602 0.833 -12.424 1.00 93.06 171 LEU A CA 1
ATOM 1336 C C . LEU A 1 171 ? 11.767 -0.291 -13.060 1.00 93.06 171 LEU A C 1
ATOM 1338 O O . LEU A 1 171 ? 11.544 -1.334 -12.453 1.00 93.06 171 LEU A O 1
ATOM 1342 N N . LEU A 1 172 ? 11.298 -0.102 -14.294 1.00 93.31 172 LEU A N 1
ATOM 1343 C CA . LEU A 1 172 ? 10.482 -1.094 -14.996 1.00 93.31 172 LEU A CA 1
ATOM 1344 C C . LEU A 1 172 ? 11.304 -2.230 -15.623 1.00 93.31 172 LEU A C 1
ATOM 1346 O O . LEU A 1 172 ? 10.735 -3.263 -15.973 1.00 93.31 172 LEU A O 1
ATOM 1350 N N . THR A 1 173 ? 12.622 -2.076 -15.771 1.00 92.56 173 THR A N 1
ATOM 1351 C CA . THR A 1 173 ? 13.464 -3.051 -16.486 1.00 92.56 173 THR A CA 1
ATOM 1352 C C . THR A 1 173 ? 13.416 -4.450 -15.859 1.00 92.56 173 THR A C 1
ATOM 1354 O O . THR A 1 173 ? 13.121 -5.400 -16.586 1.00 92.56 173 THR A O 1
ATOM 1357 N N . PRO A 1 174 ? 13.563 -4.617 -14.531 1.00 89.75 174 PRO A N 1
ATOM 1358 C CA . PRO A 1 174 ? 13.469 -5.938 -13.901 1.00 89.75 174 PRO A CA 1
ATOM 1359 C C . PRO A 1 174 ? 12.061 -6.548 -13.943 1.00 89.75 174 PRO A C 1
ATOM 1361 O O . PRO A 1 174 ? 11.886 -7.731 -13.656 1.00 89.75 174 PRO A O 1
ATOM 1364 N N . LEU A 1 175 ? 11.038 -5.755 -14.282 1.00 89.38 175 LEU A N 1
ATOM 1365 C CA . LEU A 1 175 ? 9.663 -6.235 -14.424 1.00 89.38 175 LEU A CA 1
ATOM 1366 C C . LEU A 1 175 ? 9.355 -6.782 -15.812 1.00 89.38 175 LEU A C 1
ATOM 1368 O O . LEU A 1 175 ? 8.415 -7.562 -15.947 1.00 89.38 175 LEU A O 1
ATOM 1372 N N . ALA A 1 176 ? 10.144 -6.427 -16.825 1.00 89.38 176 ALA A N 1
ATOM 1373 C CA . ALA A 1 176 ? 9.934 -6.862 -18.203 1.00 89.38 176 ALA A CA 1
ATOM 1374 C C . ALA A 1 176 ? 9.945 -8.392 -18.357 1.00 89.38 176 ALA A C 1
ATOM 1376 O O . ALA A 1 176 ? 9.237 -8.941 -19.196 1.00 89.38 176 ALA A O 1
ATOM 1377 N N . GLU A 1 177 ? 10.718 -9.091 -17.524 1.00 85.06 177 GLU A N 1
ATOM 1378 C CA . GLU A 1 177 ? 10.779 -10.557 -17.516 1.00 85.06 177 GLU A CA 1
ATOM 1379 C C . GLU A 1 177 ? 9.510 -11.206 -16.945 1.00 85.06 177 GLU A C 1
ATOM 1381 O O . GLU A 1 177 ? 9.223 -12.368 -17.224 1.00 85.06 177 GLU A O 1
ATOM 1386 N N . ARG A 1 178 ? 8.752 -10.460 -16.132 1.00 84.00 178 ARG A N 1
ATOM 1387 C CA . ARG A 1 178 ? 7.587 -10.951 -15.382 1.00 84.00 178 ARG A CA 1
ATOM 1388 C C . ARG A 1 178 ? 6.257 -10.457 -15.948 1.00 84.00 178 ARG A C 1
ATOM 1390 O O . ARG A 1 178 ? 5.234 -11.088 -15.705 1.00 84.00 178 ARG A O 1
ATOM 1397 N N . ASP A 1 179 ? 6.265 -9.357 -16.699 1.00 88.06 179 ASP A N 1
ATOM 1398 C CA . ASP A 1 179 ? 5.095 -8.807 -17.382 1.00 88.06 179 ASP A CA 1
ATOM 1399 C C . ASP A 1 179 ? 5.423 -8.452 -18.850 1.00 88.06 179 ASP A C 1
ATOM 1401 O O . ASP A 1 179 ? 6.106 -7.454 -19.111 1.00 88.06 179 ASP A O 1
ATOM 1405 N N . PRO A 1 180 ? 4.906 -9.227 -19.827 1.00 89.00 180 PRO A N 1
ATOM 1406 C CA . PRO A 1 180 ? 5.127 -8.984 -21.253 1.00 89.00 180 PRO A CA 1
ATOM 1407 C C . PRO A 1 180 ? 4.685 -7.598 -21.737 1.00 89.00 180 PRO A C 1
ATOM 1409 O O . PRO A 1 180 ? 5.291 -7.055 -22.659 1.00 89.00 180 PRO A O 1
ATOM 1412 N N . GLU A 1 181 ? 3.659 -7.005 -21.122 1.00 91.06 181 GLU A N 1
ATOM 1413 C CA . GLU A 1 181 ? 3.183 -5.668 -21.494 1.00 91.06 181 GLU A CA 1
ATOM 1414 C C . GLU A 1 181 ? 4.200 -4.596 -21.076 1.00 91.06 181 GLU A C 1
ATOM 1416 O O . GLU A 1 181 ? 4.478 -3.663 -21.828 1.00 91.06 181 GLU A O 1
ATOM 1421 N N . VAL A 1 182 ? 4.830 -4.759 -19.906 1.00 90.44 182 VAL A N 1
ATOM 1422 C CA . VAL A 1 182 ? 5.919 -3.874 -19.462 1.00 90.44 182 VAL A CA 1
ATOM 1423 C C . VAL A 1 182 ? 7.121 -3.997 -20.401 1.00 90.44 182 VAL A C 1
ATOM 1425 O O . VAL A 1 182 ? 7.725 -2.986 -20.766 1.00 90.44 182 VAL A O 1
ATOM 1428 N N . ALA A 1 183 ? 7.434 -5.213 -20.862 1.00 91.50 183 ALA A N 1
ATOM 1429 C CA . ALA A 1 183 ? 8.464 -5.414 -21.878 1.00 91.50 183 ALA A CA 1
ATOM 1430 C C . ALA A 1 183 ? 8.129 -4.692 -23.194 1.00 91.50 183 ALA A C 1
ATOM 1432 O O . ALA A 1 183 ? 9.023 -4.134 -23.834 1.00 91.50 183 ALA A O 1
ATOM 1433 N N . GLU A 1 184 ? 6.856 -4.666 -23.600 1.00 92.12 184 GLU A N 1
ATOM 1434 C CA . GLU A 1 184 ? 6.415 -3.913 -24.774 1.00 92.12 184 GLU A CA 1
ATOM 1435 C C . GLU A 1 184 ? 6.596 -2.402 -24.581 1.00 92.12 184 GLU A C 1
ATOM 1437 O O . GLU A 1 184 ? 7.113 -1.726 -25.472 1.00 92.12 184 GLU A O 1
ATOM 1442 N N . TRP A 1 185 ? 6.244 -1.865 -23.411 1.00 91.50 185 TRP A N 1
ATOM 1443 C CA . TRP A 1 185 ? 6.417 -0.443 -23.101 1.00 91.50 185 TRP A CA 1
ATOM 1444 C C . TRP A 1 185 ? 7.869 0.003 -23.197 1.00 91.50 185 TRP A C 1
ATOM 1446 O O . TRP A 1 185 ? 8.159 1.042 -23.788 1.00 91.50 185 TRP A O 1
ATOM 1456 N N . LEU A 1 186 ? 8.796 -0.802 -22.675 1.00 90.81 186 LEU A N 1
ATOM 1457 C CA . LEU A 1 186 ? 10.222 -0.487 -22.713 1.00 90.81 186 LEU A CA 1
ATOM 1458 C C . LEU A 1 186 ? 10.789 -0.450 -24.138 1.00 90.81 186 LEU A C 1
ATOM 1460 O O . LEU A 1 186 ? 11.735 0.299 -24.384 1.00 90.81 186 LEU A O 1
ATOM 1464 N N . ARG A 1 187 ? 10.186 -1.177 -25.090 1.00 91.38 187 ARG A N 1
ATOM 1465 C CA . ARG A 1 187 ? 10.552 -1.117 -26.518 1.00 91.38 187 ARG A CA 1
ATOM 1466 C C . ARG A 1 187 ? 10.066 0.157 -27.208 1.00 91.38 187 ARG A C 1
ATOM 1468 O O . ARG A 1 187 ? 10.569 0.488 -28.280 1.00 91.38 187 ARG A O 1
ATOM 1475 N N . ARG A 1 188 ? 9.086 0.867 -26.637 1.00 88.94 188 ARG A N 1
ATOM 1476 C CA . ARG A 1 188 ? 8.569 2.110 -27.222 1.00 88.94 188 ARG A CA 1
ATOM 1477 C C . ARG A 1 188 ? 9.627 3.211 -27.115 1.00 88.94 188 ARG A C 1
ATOM 1479 O O . ARG A 1 188 ? 10.291 3.316 -26.080 1.00 88.94 188 ARG A O 1
ATOM 1486 N N . PRO A 1 189 ? 9.752 4.086 -28.132 1.00 83.38 189 PRO A N 1
ATOM 1487 C CA . PRO A 1 189 ? 10.701 5.200 -28.100 1.00 83.38 189 PRO A CA 1
ATOM 1488 C C . PRO A 1 189 ? 10.376 6.208 -26.991 1.00 83.38 189 PRO A C 1
ATOM 1490 O O . PRO A 1 189 ? 11.263 6.903 -26.513 1.00 83.38 189 PRO A O 1
ATOM 1493 N N . SER A 1 190 ? 9.119 6.252 -26.543 1.00 85.19 190 SER A N 1
ATOM 1494 C CA . SER A 1 190 ? 8.676 7.055 -25.410 1.00 85.19 190 SER A CA 1
ATOM 1495 C C . SER A 1 190 ? 7.623 6.317 -24.583 1.00 85.19 190 SER A C 1
ATOM 1497 O O . SER A 1 190 ? 6.846 5.528 -25.125 1.00 85.19 190 SER A O 1
ATOM 1499 N N . LEU A 1 191 ? 7.596 6.600 -23.279 1.00 86.25 191 LEU A N 1
ATOM 1500 C CA . LEU A 1 191 ? 6.550 6.188 -22.340 1.00 86.25 191 LEU A CA 1
ATOM 1501 C C . LEU A 1 191 ? 5.363 7.173 -22.291 1.00 86.25 191 LEU A C 1
ATOM 1503 O O . LEU A 1 191 ? 4.477 7.032 -21.447 1.00 86.25 191 LEU A O 1
ATOM 1507 N N . ALA A 1 192 ? 5.325 8.177 -23.175 1.00 80.75 192 ALA A N 1
ATOM 1508 C CA . ALA A 1 192 ? 4.219 9.127 -23.261 1.00 80.75 192 ALA A CA 1
ATOM 1509 C C . ALA A 1 192 ? 2.860 8.414 -23.419 1.00 80.75 192 ALA A C 1
ATOM 1511 O O . ALA A 1 192 ? 2.712 7.489 -24.217 1.00 80.75 192 ALA A O 1
ATOM 1512 N N . GLY A 1 193 ? 1.862 8.866 -22.652 1.00 78.06 193 GLY A N 1
ATOM 1513 C CA . GLY A 1 193 ? 0.507 8.300 -22.650 1.00 78.06 193 GLY A CA 1
ATOM 1514 C C . GLY A 1 193 ? 0.300 7.090 -21.730 1.00 78.06 193 GLY A C 1
ATOM 1515 O O . GLY A 1 193 ? -0.778 6.497 -21.763 1.00 78.06 193 GLY A O 1
ATOM 1516 N N . LEU A 1 194 ? 1.303 6.710 -20.925 1.00 79.56 194 LEU A N 1
ATOM 1517 C CA . LEU A 1 194 ? 1.166 5.653 -19.912 1.00 79.56 194 LEU A CA 1
ATOM 1518 C C . LEU A 1 194 ? 0.704 6.163 -18.531 1.00 79.56 194 LEU A C 1
ATOM 1520 O O . LEU A 1 194 ? 0.103 5.392 -17.779 1.00 79.56 194 LEU A O 1
ATOM 1524 N N . LEU A 1 195 ? 0.971 7.436 -18.211 1.00 70.50 195 LEU A N 1
ATOM 1525 C CA . LEU A 1 195 ? 0.451 8.153 -17.035 1.00 70.50 195 LEU A CA 1
ATOM 1526 C C . LEU A 1 195 ? -0.848 8.883 -17.379 1.00 70.50 195 LEU A C 1
ATOM 1528 O O . LEU A 1 195 ? -1.782 8.812 -16.548 1.00 70.50 195 LEU A O 1
#

Sequence (195 aa):
MDPSFNSFRYPPETEEALRQCLGRTDTTTEAFLVDCERGVAAYLRTLAGDFSGGLPATIDADLQRIEHEAAQLRSSLYALPSEISALVQLHLLGAVQMQRMRRDQAALEEPLEDLAAAIHALRLQAQDEAKLSPPALRRRLLQGLGNAWRNHFNLRPVLPGEPFETVLRILLTPLAERDPEVAEWLRRPSLAGLL

Radius of gyration: 24.55 Å; chains: 1; bounding box: 47×37×77 Å

Secondary structure (DSSP, 8-state):
---TT------HHHHHHHHHHHT--SHHHHHHHHHHHHHHHHHHHHHTTTTTTSS-HHHHHHHHHHHHHHHHHHHHHHHHHHHHHHHHHTT-S-HHHHHHHHHHHHHHHHHHHHHHHHHHHHHHHHHHHHT--HHHHHHHHHHHHHHHHHHHH------SSSHHHHHHHHHHGGGTTT-HHHHHHHHSS--TT--

Foldseek 3Di:
DDPVPDWQAADPVLLVLLCVLVVHDDPLSVQLRRLLTHLVRVLLCLVVLCLLQFDHPVVLVVLVVLLVVLVVVLVVLVCVLVVVVVCVVVVNDDPVVSVVSVVVSVVSNVVSVVSNVVSVVNRVVRRVVSPDDSLRSQLVSVVSSQVSCCVSVVDGCDDDPDSNFSSVLSSLVVVCVVDVVSVVCNPDPIVPPSD

pLDDT: mean 83.75, std 10.11, range [27.89, 93.31]